Protein AF-0000000072580568 (afdb_homodimer)

Radius of gyration: 25.52 Å; Cα contacts (8 Å, |Δi|>4): 465; chains: 2; bounding box: 120×54×57 Å

Solvent-accessible surface area (backbone atoms only — not comparable to full-atom values): 20817 Å² total; per-residue (Å²): 134,84,79,75,77,76,74,75,76,76,74,79,77,74,80,77,78,71,79,72,84,60,51,67,77,48,46,66,61,58,46,50,50,49,51,46,58,36,61,60,78,40,77,49,61,72,64,60,20,46,50,50,22,52,42,43,46,51,51,54,55,51,42,72,71,40,87,42,58,35,34,53,67,52,52,41,50,52,37,48,74,71,68,50,89,64,56,63,67,58,45,43,51,48,50,46,51,37,41,64,67,63,63,30,41,73,50,64,48,92,74,62,49,61,28,37,26,58,54,82,65,93,60,93,65,29,43,38,35,18,75,80,83,29,54,70,44,83,36,77,57,70,62,43,57,56,50,49,51,50,54,27,52,74,73,47,28,50,68,75,51,69,52,54,38,32,32,20,30,37,57,71,56,46,54,52,52,60,68,73,106,134,83,80,76,77,76,74,75,75,75,76,77,78,74,78,78,78,70,78,71,83,60,52,66,77,48,45,69,60,58,44,48,52,51,51,47,60,37,60,60,76,39,78,50,61,72,64,59,18,47,51,50,22,52,44,44,48,50,51,55,55,53,43,73,71,40,87,43,58,36,33,54,67,54,53,43,52,52,38,47,72,72,68,47,89,63,57,63,66,58,46,43,52,48,51,46,51,38,40,64,68,64,64,30,42,73,49,63,48,90,72,63,50,60,30,37,27,58,55,84,64,92,61,93,65,27,42,39,34,19,75,79,83,29,54,70,44,82,37,76,57,71,62,44,58,55,51,47,53,49,52,26,52,74,72,47,28,48,68,76,51,69,50,54,37,32,31,18,31,37,56,70,56,46,52,52,52,56,68,72,101

Nearest PDB structures (foldseek):
  7x75-assembly1_K  TM=9.121E-01  e=3.971E-14  Streptomyces coelicolor A3(2)
  7vo0-assembly1_H  TM=9.023E-01  e=5.746E-14  Streptomyces coelicolor A3(2)
  2o03-assembly1_A-2  TM=6.154E-01  e=2.282E-14  Mycobacterium tuberculosis
  4rb2-assembly1_D  TM=8.248E-01  e=8.015E-10  Magnetospirillum gryphiswaldense MSR-1 v2
  6dk4-assembly1_A  TM=6.870E-01  e=9.179E-08  Campylobacter jejuni

Foldseek 3Di:
DPPPPPDDPDPPDDPCPDDDLPPPCPPPVLVVVLLVVLQPVQPDPPVVSPLLSVQLVLLVVLLSVDAFWDALVRSVVVCVVVVHDHDSVSSVVSQVVCVVVVQWDWDADPVRTITIHGDPDPDDWEWEAEPPPRDIDTHHCVVVVVVQVVVCVVVVHDDDDDHDYHYHHDPVRVVVVVVVD/DPPPPPDDPPDPDDPCPDDDLPPPCPPPVLVVVLLVVLQPVQPP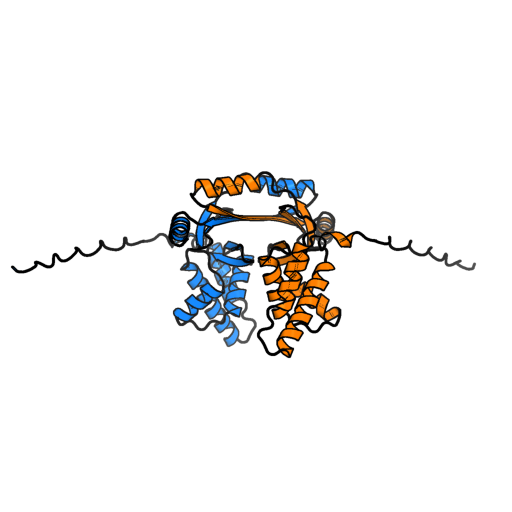PPVVSPLLSVQLVLLVVLLSVDAFWDALVRSVVVCVVVVHDHDSVSSVVSQVVCVVVVQWDWDADPVRTITIHGDPDPDDWEWEAEPPPRDIDTHHCVVVVVVQVVVCVVVVHDDDDDHDYHYHHDPVRVVVVVVVD

Secondary structure (DSSP, 8-state):
--------PPP-------SGGGSGGGSHHHHHHHHHHHHH---S-HHHHHHHHHHHHHHHHHHHT--S-EEHHHHHHHHHHTT----HHHHHHHHHHHHHTTSEEEEE-TTS-EEEEE-S-SS--EEEEETTT--EEEE--THHHHHHHHHHHHTT-EEEEEEEEEEEE-HHHHHHHHHH-/-------PPPPPP-----SGGGSGGGSHHHHHHHHHHHHH---S-HHHHHHHHHHHHHHHHHHHT--S-EEHHHHHHHHHHTT----HHHHHHHHHHHHHTTSEEEEE-TTS-EEEEE-S-SS--EEEEETTT--EEEE--THHHHHHHHHHHHTT-EEEEEEEEEEEE-HHHHHHHHHH-

Sequence (362 aa):
MAIRCFSAPPPPAAPNHGPAIDNLLKTSAGRARLQFMVSKNSTGGISIGQRNTRQRAAVVAMLEQVEEFASAQDIHARLVAAGEKVGLTTVYRTLQQMSAMGAIDTLNNESGETLYRRCAMDTHHHHLVCNDCRTTVEIDGGPVEDWARDVAKKYGFQKTGHTADVFGLCADCAAKKTQKNMAIRCFSAPPPPAAPNHGPAIDNLLKTSAGRARLQFMVSKNSTGGISIGQRNTRQRAAVVAMLEQVEEFASAQDIHARLVAAGEKVGLTTVYRTLQQMSAMGAIDTLNNESGETLYRRCAMDTHHHHLVCNDCRTTVEIDGGPVEDWARDVAKKYGFQKTGHTADVFGLCADCAAKKTQKN

Structure (mmCIF, N/CA/C/O backbone):
data_AF-0000000072580568-model_v1
#
loop_
_entity.id
_entity.type
_entity.pdbx_description
1 polymer 'Putative transcriptional regulator (FUR family)'
#
loop_
_atom_site.group_PDB
_atom_site.id
_atom_site.type_symbol
_atom_site.label_atom_id
_atom_site.label_alt_id
_atom_site.label_comp_id
_atom_site.label_asym_id
_atom_site.label_entity_id
_atom_site.label_seq_id
_atom_site.pdbx_PDB_ins_code
_atom_site.Cartn_x
_atom_site.Cartn_y
_atom_site.Cartn_z
_atom_site.occupancy
_atom_site.B_iso_or_equiv
_atom_site.auth_seq_id
_atom_site.auth_comp_id
_atom_site.auth_asym_id
_atom_site.auth_atom_id
_atom_site.pdbx_PDB_model_num
ATOM 1 N N . MET A 1 1 ? -59.469 18.297 -26.219 1 25.89 1 MET A N 1
ATOM 2 C CA . MET A 1 1 ? -59.188 16.906 -25.891 1 25.89 1 MET A CA 1
ATOM 3 C C . MET A 1 1 ? -58.125 16.797 -24.797 1 25.89 1 MET A C 1
ATOM 5 O O . MET A 1 1 ? -57.062 17.391 -24.891 1 25.89 1 MET A O 1
ATOM 9 N N . ALA A 1 2 ? -58.562 16.484 -23.547 1 28.5 2 ALA A N 1
ATOM 10 C CA . ALA A 1 2 ? -57.969 16.516 -22.219 1 28.5 2 ALA A CA 1
ATOM 11 C C . ALA A 1 2 ? -56.844 15.492 -22.125 1 28.5 2 ALA A C 1
ATOM 13 O O . ALA A 1 2 ? -57 14.328 -22.484 1 28.5 2 ALA A O 1
ATOM 14 N N . ILE A 1 3 ? -55.594 15.938 -22.391 1 29.17 3 ILE A N 1
ATOM 15 C CA . ILE A 1 3 ? -54.375 15.125 -22.406 1 29.17 3 ILE A CA 1
ATOM 16 C C . ILE A 1 3 ? -54.188 14.414 -21.078 1 29.17 3 ILE A C 1
ATOM 18 O O . ILE A 1 3 ? -54.125 15.062 -20.031 1 29.17 3 ILE A O 1
ATOM 22 N N . ARG A 1 4 ? -54.844 13.219 -20.859 1 25.47 4 ARG A N 1
ATOM 23 C CA . ARG A 1 4 ? -54.844 12.391 -19.656 1 25.47 4 ARG A CA 1
ATOM 24 C C . ARG A 1 4 ? -53.406 12.023 -19.234 1 25.47 4 ARG A C 1
ATOM 26 O O . ARG A 1 4 ? -52.656 11.461 -20.031 1 25.47 4 ARG A O 1
ATOM 33 N N . CYS A 1 5 ? -52.781 12.828 -18.422 1 27.42 5 CYS A N 1
ATOM 34 C CA . CYS A 1 5 ? -51.438 12.719 -17.828 1 27.42 5 CYS A CA 1
ATOM 35 C C . CYS A 1 5 ? -51.281 11.383 -17.109 1 27.42 5 CYS A C 1
ATOM 37 O O . CYS A 1 5 ? -52.031 11.07 -16.188 1 27.42 5 CYS A O 1
ATOM 39 N N . PHE A 1 6 ? -51.125 10.258 -17.859 1 27.36 6 PHE A N 1
ATOM 40 C CA . PHE A 1 6 ? -50.969 8.922 -17.297 1 27.36 6 PHE A CA 1
ATOM 41 C C . PHE A 1 6 ? -49.938 8.922 -16.188 1 27.36 6 PHE A C 1
ATOM 43 O O . PHE A 1 6 ? -48.812 9.391 -16.391 1 27.36 6 PHE A O 1
ATOM 50 N N . SER A 1 7 ? -50.281 9.016 -14.922 1 27.44 7 SER A N 1
ATOM 51 C CA . SER A 1 7 ? -49.5 8.984 -13.688 1 27.44 7 SER A CA 1
ATOM 52 C C . SER A 1 7 ? -48.625 7.742 -13.633 1 27.44 7 SER A C 1
ATOM 54 O O . SER A 1 7 ? -49.094 6.625 -13.852 1 27.44 7 SER A O 1
ATOM 56 N N . ALA A 1 8 ? -47.344 7.844 -14.008 1 30.67 8 ALA A N 1
ATOM 57 C CA . ALA A 1 8 ? -46.375 6.746 -14.008 1 30.67 8 ALA A CA 1
ATOM 58 C C . ALA A 1 8 ? -46.375 5.992 -12.68 1 30.67 8 ALA A C 1
ATOM 60 O O . ALA A 1 8 ? -46.5 6.602 -11.617 1 30.67 8 ALA A O 1
ATOM 61 N N . PRO A 1 9 ? -46.781 4.668 -12.648 1 32.22 9 PRO A N 1
ATOM 62 C CA . PRO A 1 9 ? -46.938 3.936 -11.391 1 32.22 9 PRO A CA 1
ATOM 63 C C . PRO A 1 9 ? -45.719 4.051 -10.492 1 32.22 9 PRO A C 1
ATOM 65 O O . PRO A 1 9 ? -44.594 4.324 -10.977 1 32.22 9 PRO A O 1
ATOM 68 N N . PRO A 1 10 ? -45.844 4.293 -9.188 1 29.92 10 PRO A N 1
ATOM 69 C CA . PRO A 1 10 ? -44.75 4.523 -8.242 1 29.92 10 PRO A CA 1
ATOM 70 C C . PRO A 1 10 ? -43.688 3.422 -8.281 1 29.92 10 PRO A C 1
ATOM 72 O O . PRO A 1 10 ? -44 2.287 -8.664 1 29.92 10 PRO A O 1
ATOM 75 N N . PRO A 1 11 ? -42.438 3.748 -8.562 1 28.88 11 PRO A N 1
ATOM 76 C CA . PRO A 1 11 ? -41.406 2.729 -8.688 1 28.88 11 PRO A CA 1
ATOM 77 C C . PRO A 1 11 ? -41.438 1.714 -7.547 1 28.88 11 PRO A C 1
ATOM 79 O O . PRO A 1 11 ? -41.938 2.016 -6.461 1 28.88 11 PRO A O 1
ATOM 82 N N . PRO A 1 12 ? -41.531 0.434 -7.867 1 28.73 12 PRO A N 1
ATOM 83 C CA . PRO A 1 12 ? -41.656 -0.582 -6.82 1 28.73 12 PRO A CA 1
ATOM 84 C C . PRO A 1 12 ? -40.688 -0.367 -5.656 1 28.73 12 PRO A C 1
ATOM 86 O O . PRO A 1 12 ? -39.656 0.284 -5.82 1 28.73 12 PRO A O 1
ATOM 89 N N . ALA A 1 13 ? -41.156 -0.54 -4.426 1 29.73 13 ALA A N 1
ATOM 90 C CA . ALA A 1 13 ? -40.531 -0.372 -3.117 1 29.73 13 ALA A CA 1
ATOM 91 C C . ALA A 1 13 ? -39.156 -1.052 -3.072 1 29.73 13 ALA A C 1
ATOM 93 O O . ALA A 1 13 ? -38.938 -2.055 -3.752 1 29.73 13 ALA A O 1
ATOM 94 N N . ALA A 1 14 ? -38.125 -0.344 -2.738 1 29.11 14 ALA A N 1
ATOM 95 C CA . ALA A 1 14 ? -36.719 -0.71 -2.543 1 29.11 14 ALA A CA 1
ATOM 96 C C . ALA A 1 14 ? -36.625 -1.983 -1.711 1 29.11 14 ALA A C 1
ATOM 98 O O . ALA A 1 14 ? -37.281 -2.133 -0.689 1 29.11 14 ALA A O 1
ATOM 99 N N . PRO A 1 15 ? -36.312 -3.111 -2.373 1 28.36 15 PRO A N 1
ATOM 100 C CA . PRO A 1 15 ? -36.281 -4.332 -1.564 1 28.36 15 PRO A CA 1
ATOM 101 C C . PRO A 1 15 ? -35.5 -4.156 -0.262 1 28.36 15 PRO A C 1
ATOM 103 O O . PRO A 1 15 ? -34.625 -3.291 -0.175 1 28.36 15 PRO A O 1
ATOM 106 N N . ASN A 1 16 ? -36.156 -4.324 0.929 1 26.44 16 ASN A N 1
ATOM 107 C CA . ASN A 1 16 ? -35.688 -4.301 2.316 1 26.44 16 ASN A CA 1
ATOM 108 C C . ASN A 1 16 ? -34.438 -5.109 2.502 1 26.44 16 ASN A C 1
ATOM 110 O O . ASN A 1 16 ? -34.375 -6.305 2.201 1 26.44 16 ASN A O 1
ATOM 114 N N . HIS A 1 17 ? -33.344 -4.621 2.033 1 30.84 17 HIS A N 1
ATOM 115 C CA . HIS A 1 17 ? -32.062 -5.285 2.223 1 30.84 17 HIS A CA 1
ATOM 116 C C . HIS A 1 17 ? -31.844 -5.691 3.68 1 30.84 17 HIS A C 1
ATOM 118 O O . HIS A 1 17 ? -31.609 -4.84 4.539 1 30.84 17 HIS A O 1
ATOM 124 N N . GLY A 1 18 ? -32.625 -6.633 4.164 1 24.41 18 GLY A N 1
ATOM 125 C CA . GLY A 1 18 ? -32.75 -6.977 5.57 1 24.41 18 GLY A CA 1
ATOM 126 C C . GLY A 1 18 ? -31.406 -7.238 6.234 1 24.41 18 GLY A C 1
ATOM 127 O O . GLY A 1 18 ? -30.453 -6.496 6.023 1 24.41 18 GLY A O 1
ATOM 128 N N . PRO A 1 19 ? -31.141 -8.477 6.887 1 28.88 19 PRO A N 1
ATOM 129 C CA . PRO A 1 19 ? -30.547 -8.891 8.156 1 28.88 19 PRO A CA 1
ATOM 130 C C . PRO A 1 19 ? -29.047 -9.141 8.047 1 28.88 19 PRO A C 1
ATOM 132 O O . PRO A 1 19 ? -28.422 -9.602 9 1 28.88 19 PRO A O 1
ATOM 135 N N . ALA A 1 20 ? -28.547 -9.117 6.863 1 27.91 20 ALA A N 1
ATOM 136 C CA . ALA A 1 20 ? -27.328 -9.898 6.762 1 27.91 20 ALA A CA 1
ATOM 137 C C . ALA A 1 20 ? -26.156 -9.195 7.457 1 27.91 20 ALA A C 1
ATOM 139 O O . ALA A 1 20 ? -25.016 -9.656 7.383 1 27.91 20 ALA A O 1
ATOM 140 N N . ILE A 1 21 ? -26.172 -7.965 7.695 1 30.84 21 ILE A N 1
ATOM 141 C CA . ILE A 1 21 ? -24.984 -7.246 8.125 1 30.84 21 ILE A CA 1
ATOM 142 C C . ILE A 1 21 ? -24.5 -7.797 9.469 1 30.84 21 ILE A C 1
ATOM 144 O O . ILE A 1 21 ? -23.578 -7.262 10.07 1 30.84 21 ILE A O 1
ATOM 148 N N . ASP A 1 22 ? -25.203 -8.75 10.094 1 28.14 22 ASP A N 1
ATOM 149 C CA . ASP A 1 22 ? -25 -9.109 11.492 1 28.14 22 ASP A CA 1
ATOM 150 C C . ASP A 1 22 ? -23.656 -9.828 11.68 1 28.14 22 ASP A C 1
ATOM 152 O O . ASP A 1 22 ? -22.984 -9.625 12.688 1 28.14 22 ASP A O 1
ATOM 156 N N . ASN A 1 23 ? -23.141 -10.68 10.719 1 30.56 23 ASN A N 1
ATOM 157 C CA . ASN A 1 23 ? -22.406 -11.836 11.227 1 30.56 23 ASN A CA 1
ATOM 158 C C . ASN A 1 23 ? -20.922 -11.523 11.406 1 30.56 23 ASN A C 1
ATOM 160 O O . ASN A 1 23 ? -20.25 -12.148 12.227 1 30.56 23 ASN A O 1
ATOM 164 N N . LEU A 1 24 ? -20.172 -10.922 10.547 1 31.81 24 LEU A N 1
ATOM 165 C CA . LEU A 1 24 ? -18.719 -11.062 10.609 1 31.81 24 LEU A CA 1
ATOM 166 C C . LEU A 1 24 ? -18.125 -10.094 11.625 1 31.81 24 LEU A C 1
ATOM 168 O O . LEU A 1 24 ? -16.953 -10.227 12.008 1 31.81 24 LEU A O 1
ATOM 172 N N . LEU A 1 25 ? -18.672 -9.023 12.109 1 41.97 25 LEU A N 1
ATOM 173 C CA . LEU A 1 25 ? -18.719 -8.562 13.484 1 41.97 25 LEU A CA 1
ATOM 174 C C . LEU A 1 25 ? -19.219 -9.672 14.414 1 41.97 25 LEU A C 1
ATOM 176 O O . LEU A 1 25 ? -19.406 -9.445 15.609 1 41.97 25 LEU A O 1
ATOM 180 N N . LYS A 1 26 ? -19.266 -10.812 13.742 1 40.91 26 LYS A N 1
ATOM 181 C CA . LYS A 1 26 ? -19.891 -12.008 14.312 1 40.91 26 LYS A CA 1
ATOM 182 C C . LYS A 1 26 ? -18.859 -12.859 15.047 1 40.91 26 LYS A C 1
ATOM 184 O O . LYS A 1 26 ? -19.219 -13.812 15.742 1 40.91 26 LYS A O 1
ATOM 189 N N . THR A 1 27 ? -17.438 -12.672 14.508 1 44.69 27 THR A N 1
ATOM 190 C CA . THR A 1 27 ? -16.719 -13.477 15.492 1 44.69 27 THR A CA 1
ATOM 191 C C . THR A 1 27 ? -16.438 -12.672 16.75 1 44.69 27 THR A C 1
ATOM 193 O O . THR A 1 27 ? -16.172 -11.469 16.672 1 44.69 27 THR A O 1
ATOM 196 N N . SER A 1 28 ? -16.672 -13.156 17.875 1 50.75 28 SER A N 1
ATOM 197 C CA . SER A 1 28 ? -16.531 -12.625 19.219 1 50.75 28 SER A CA 1
ATOM 198 C C . SER A 1 28 ? -15.125 -12.062 19.453 1 50.75 28 SER A C 1
ATOM 200 O O . SER A 1 28 ? -14.969 -11 20.062 1 50.75 28 SER A O 1
ATOM 202 N N . ALA A 1 29 ? -14.227 -12.633 18.75 1 52 29 ALA A N 1
ATOM 203 C CA . ALA A 1 29 ? -12.844 -12.273 19.047 1 52 29 ALA A CA 1
ATOM 204 C C . ALA A 1 29 ? -12.469 -10.953 18.359 1 52 29 ALA A C 1
ATOM 206 O O . ALA A 1 29 ? -11.773 -10.125 18.953 1 52 29 ALA A O 1
ATOM 207 N N . GLY A 1 30 ? -12.852 -10.734 17.156 1 55.59 30 GLY A N 1
ATOM 208 C CA . GLY A 1 30 ? -12.578 -9.492 16.453 1 55.59 30 GLY A CA 1
ATOM 209 C C . GLY A 1 30 ? -13.195 -8.281 17.125 1 55.59 30 GLY A C 1
ATOM 210 O O . GLY A 1 30 ? -12.547 -7.238 17.266 1 55.59 30 GLY A O 1
ATOM 211 N N . ARG A 1 31 ? -14.352 -8.531 17.5 1 57.06 31 ARG A N 1
ATOM 212 C CA . ARG A 1 31 ? -15.031 -7.457 18.203 1 57.06 31 ARG A CA 1
ATOM 213 C C . ARG A 1 31 ? -14.344 -7.145 19.531 1 57.06 31 ARG A C 1
ATOM 215 O O . ARG A 1 31 ? -14.195 -5.977 19.891 1 57.06 31 ARG A O 1
ATOM 222 N N . ALA A 1 32 ? -14 -8.234 20.125 1 58.91 32 ALA A N 1
ATOM 223 C CA . ALA A 1 32 ? -13.305 -8.07 21.406 1 58.91 32 ALA A CA 1
ATOM 224 C C . ALA A 1 32 ? -12 -7.297 21.219 1 58.91 32 ALA A C 1
ATOM 226 O O . ALA A 1 32 ? -11.672 -6.426 22.031 1 58.91 32 ALA A O 1
ATOM 227 N N . ARG A 1 33 ? -11.32 -7.645 20.125 1 60.41 33 ARG A N 1
ATOM 228 C CA . ARG A 1 33 ? -10.055 -6.98 19.859 1 60.41 33 ARG A CA 1
ATOM 229 C C . ARG A 1 33 ? -10.258 -5.508 19.516 1 60.41 33 ARG A C 1
ATOM 231 O O . ARG A 1 33 ? -9.5 -4.648 19.984 1 60.41 33 ARG A O 1
ATOM 238 N N . LEU A 1 34 ? -11.227 -5.266 18.797 1 64.12 34 LEU A N 1
ATOM 239 C CA . LEU A 1 34 ? -11.586 -3.896 18.438 1 64.12 34 LEU A CA 1
ATOM 240 C C . LEU A 1 34 ? -11.961 -3.096 19.672 1 64.12 34 LEU A C 1
ATOM 242 O O . LEU A 1 34 ? -11.57 -1.933 19.812 1 64.12 34 LEU A O 1
ATOM 246 N N . GLN A 1 35 ? -12.719 -3.727 20.469 1 62.56 35 GLN A N 1
ATOM 247 C CA . GLN A 1 35 ? -13.078 -3.072 21.719 1 62.56 35 GLN A CA 1
ATOM 248 C C . GLN A 1 35 ? -11.844 -2.748 22.562 1 62.56 35 GLN A C 1
ATOM 250 O O . GLN A 1 35 ? -11.766 -1.682 23.172 1 62.56 35 GLN A O 1
ATOM 255 N N . PHE A 1 36 ? -10.977 -3.66 22.547 1 63.38 36 PHE A N 1
ATOM 256 C CA . PHE A 1 36 ? -9.742 -3.461 23.312 1 63.38 36 PHE A CA 1
ATOM 257 C C . PHE A 1 36 ? -8.945 -2.285 22.75 1 63.38 36 PHE A C 1
ATOM 259 O O . PHE A 1 36 ? -8.422 -1.468 23.5 1 63.38 36 PHE A O 1
ATOM 266 N N . MET A 1 37 ? -8.852 -2.225 21.469 1 62.78 37 MET A N 1
ATOM 267 C CA . MET A 1 37 ? -8.086 -1.156 20.844 1 62.78 37 MET A CA 1
ATOM 268 C C . MET A 1 37 ? -8.695 0.208 21.156 1 62.78 37 MET A C 1
ATOM 270 O O . MET A 1 37 ? -7.973 1.171 21.422 1 62.78 37 MET A O 1
ATOM 274 N N . VAL A 1 38 ? -9.922 0.281 21.172 1 68.38 38 VAL A N 1
ATOM 275 C CA . VAL A 1 38 ? -10.617 1.54 21.406 1 68.38 38 VAL A CA 1
ATOM 276 C C . VAL A 1 38 ? -10.438 1.971 22.859 1 68.38 38 VAL A C 1
ATOM 278 O O . VAL A 1 38 ? -10.32 3.164 23.156 1 68.38 38 VAL A O 1
ATOM 281 N N . SER A 1 39 ? -10.312 1.045 23.75 1 61.53 39 SER A N 1
ATOM 282 C CA . SER A 1 39 ? -10.242 1.339 25.188 1 61.53 39 SER A CA 1
ATOM 283 C C . SER A 1 39 ? -8.812 1.644 25.625 1 61.53 39 SER A C 1
ATOM 285 O O . SER A 1 39 ? -8.594 2.453 26.531 1 61.53 39 SER A O 1
ATOM 287 N N . LYS A 1 40 ? -7.793 1.103 25.188 1 57.09 40 LYS A N 1
ATOM 288 C CA . LYS A 1 40 ? -6.473 1.025 25.812 1 57.09 40 LYS A CA 1
ATOM 289 C C . LYS A 1 40 ? -5.645 2.27 25.5 1 57.09 40 LYS A C 1
ATOM 291 O O . LYS A 1 40 ? -4.656 2.551 26.172 1 57.09 40 LYS A O 1
ATOM 296 N N . ASN A 1 41 ? -5.598 2.824 24.422 1 52.47 41 ASN A N 1
ATOM 297 C CA . ASN A 1 41 ? -4.582 3.852 24.219 1 52.47 41 ASN A CA 1
ATOM 298 C C . ASN A 1 41 ? -4.789 5.039 25.156 1 52.47 41 ASN A C 1
ATOM 300 O O . ASN A 1 41 ? -4.566 6.188 24.766 1 52.47 41 ASN A O 1
ATOM 304 N N . SER A 1 42 ? -5.371 4.855 26.297 1 47.47 42 SER A N 1
ATOM 305 C CA . SER A 1 42 ? -5.785 5.949 27.172 1 47.47 42 SER A CA 1
ATOM 306 C C . SER A 1 42 ? -4.625 6.445 28.031 1 47.47 42 SER A C 1
ATOM 308 O O . SER A 1 42 ? -4.676 6.371 29.266 1 47.47 42 SER A O 1
ATOM 310 N N . THR A 1 43 ? -3.391 6.371 27.578 1 46.91 43 THR A N 1
ATOM 311 C CA . THR A 1 43 ? -2.453 6.84 28.594 1 46.91 43 THR A CA 1
ATOM 312 C C . THR A 1 43 ? -2.592 8.344 28.812 1 46.91 43 THR A C 1
ATOM 314 O O . THR A 1 43 ? -1.925 8.922 29.672 1 46.91 43 THR A O 1
ATOM 317 N N . GLY A 1 44 ? -3.094 9.102 27.969 1 50.03 44 GLY A N 1
ATOM 318 C CA . GLY A 1 44 ? -3.203 10.508 28.328 1 50.03 44 GLY A CA 1
ATOM 319 C C . GLY A 1 44 ? -4.23 10.766 29.406 1 50.03 44 GLY A C 1
ATOM 320 O O . GLY A 1 44 ? -4.855 9.836 29.922 1 50.03 44 GLY A O 1
ATOM 321 N N . GLY A 1 45 ? -4.297 12.07 29.875 1 55.47 45 GLY A N 1
ATOM 322 C CA . GLY A 1 45 ? -5.34 12.398 30.844 1 55.47 45 GLY A CA 1
ATOM 323 C C . GLY A 1 45 ? -6.695 11.836 30.453 1 55.47 45 GLY A C 1
ATOM 324 O O . GLY A 1 45 ? -6.934 11.5 29.297 1 55.47 45 GLY A O 1
ATOM 325 N N . ILE A 1 46 ? -7.43 11.492 31.359 1 56.5 46 ILE A N 1
ATOM 326 C CA . ILE A 1 46 ? -8.703 10.789 31.281 1 56.5 46 ILE A CA 1
ATOM 327 C C . ILE A 1 46 ? -9.523 11.336 30.109 1 56.5 46 ILE A C 1
ATOM 329 O O . ILE A 1 46 ? -10.086 10.57 29.328 1 56.5 46 ILE A O 1
ATOM 333 N N . SER A 1 47 ? -9.352 12.711 29.859 1 61.47 47 SER A N 1
ATOM 334 C CA . SER A 1 47 ? -10.203 13.336 28.859 1 61.47 47 SER A CA 1
ATOM 335 C C . SER A 1 47 ? -9.688 13.07 27.438 1 61.47 47 SER A C 1
ATOM 337 O O . SER A 1 47 ? -10.461 12.789 26.531 1 61.47 47 SER A O 1
ATOM 339 N N . ILE A 1 48 ? -8.398 13.156 27.297 1 60.16 48 ILE A N 1
ATOM 340 C CA . ILE A 1 48 ? -7.801 12.938 25.984 1 60.16 48 ILE A CA 1
ATOM 341 C C . ILE A 1 48 ? -7.961 11.477 25.578 1 60.16 48 ILE A C 1
ATOM 343 O O . ILE A 1 48 ? -8.297 11.18 24.438 1 60.16 48 ILE A O 1
ATOM 347 N N . GLY A 1 49 ? -7.777 10.664 26.547 1 67.81 49 GLY A N 1
ATOM 348 C CA . GLY A 1 49 ? -7.969 9.242 26.328 1 67.81 49 GLY A CA 1
ATOM 349 C C . GLY A 1 49 ? -9.391 8.891 25.922 1 67.81 49 GLY A C 1
ATOM 350 O O . GLY A 1 49 ? -9.602 8.078 25.016 1 67.81 49 GLY A O 1
ATOM 351 N N . GLN A 1 50 ? -10.336 9.578 26.641 1 70.12 50 GLN A N 1
ATOM 352 C CA . GLN A 1 50 ? -11.742 9.328 26.344 1 70.12 50 GLN A CA 1
ATOM 353 C C . GLN A 1 50 ? -12.102 9.805 24.938 1 70.12 50 GLN A C 1
ATOM 355 O O . GLN A 1 50 ? -12.828 9.117 24.219 1 70.12 50 GLN A O 1
ATOM 360 N N . ARG A 1 51 ? -11.68 10.992 24.547 1 74.44 51 ARG A N 1
ATOM 361 C CA . ARG A 1 51 ? -11.93 11.523 23.219 1 74.44 51 ARG A CA 1
ATOM 362 C C . ARG A 1 51 ? -11.359 10.602 22.141 1 74.44 51 ARG A C 1
ATOM 364 O O . ARG A 1 51 ? -12.023 10.312 21.141 1 74.44 51 ARG A O 1
ATOM 371 N N . ASN A 1 52 ? -10.211 10.125 22.5 1 81.5 52 ASN A N 1
ATOM 372 C CA . ASN A 1 52 ? -9.555 9.219 21.562 1 81.5 52 ASN A CA 1
ATOM 373 C C . ASN A 1 52 ? -10.352 7.93 21.375 1 81.5 52 ASN A C 1
ATOM 375 O O . ASN A 1 52 ? -10.508 7.449 20.266 1 81.5 52 ASN A O 1
ATOM 379 N N . THR A 1 53 ? -10.93 7.633 22.469 1 88.44 53 THR A N 1
ATOM 380 C CA . THR A 1 53 ? -11.711 6.402 22.422 1 88.44 53 THR A CA 1
ATOM 381 C C . THR A 1 53 ? -12.984 6.609 21.594 1 88.44 53 THR A C 1
ATOM 383 O O . THR A 1 53 ? -13.344 5.754 20.781 1 88.44 53 THR A O 1
ATOM 386 N N . ARG A 1 54 ? -13.633 7.766 21.781 1 90.75 54 ARG A N 1
ATOM 387 C CA . ARG A 1 54 ? -14.852 8.07 21.047 1 90.75 54 ARG A CA 1
ATOM 388 C C . ARG A 1 54 ? -14.578 8.211 19.547 1 90.75 54 ARG A C 1
ATOM 390 O O . ARG A 1 54 ? -15.352 7.73 18.719 1 90.75 54 ARG A O 1
ATOM 397 N N . GLN A 1 55 ? -13.555 8.891 19.219 1 93.19 55 GLN A N 1
ATOM 398 C CA . GLN A 1 55 ? -13.188 9.094 17.828 1 93.19 55 GLN A CA 1
ATOM 399 C C . GLN A 1 55 ? -12.859 7.77 17.141 1 93.19 55 GLN A C 1
ATOM 401 O O . GLN A 1 55 ? -13.281 7.52 16.016 1 93.19 55 GLN A O 1
ATOM 406 N N . ARG A 1 56 ? -12.18 6.961 17.828 1 93.19 56 ARG A N 1
ATOM 407 C CA . ARG A 1 56 ? -11.844 5.648 17.281 1 93.19 56 ARG A CA 1
ATOM 408 C C . ARG A 1 56 ? -13.102 4.805 17.094 1 93.19 56 ARG A C 1
ATOM 410 O O . ARG A 1 56 ? -13.234 4.113 16.078 1 93.19 56 ARG A O 1
ATOM 417 N N . ALA A 1 57 ? -13.93 4.91 18.047 1 93.62 57 ALA A N 1
ATOM 418 C CA . ALA A 1 57 ? -15.188 4.176 17.938 1 93.62 57 ALA A CA 1
ATOM 419 C C . ALA A 1 57 ? -15.992 4.641 16.719 1 93.62 57 ALA A C 1
ATOM 421 O O . ALA A 1 57 ? -16.625 3.828 16.047 1 93.62 57 ALA A O 1
ATOM 422 N N . ALA A 1 58 ? -16 5.875 16.5 1 95.5 58 ALA A N 1
ATOM 423 C CA . ALA A 1 58 ? -16.703 6.426 15.344 1 95.5 58 ALA A CA 1
ATOM 424 C C . ALA A 1 58 ? -16.125 5.895 14.039 1 95.5 58 ALA A C 1
ATOM 426 O O . ALA A 1 58 ? -16.859 5.574 13.102 1 95.5 58 ALA A O 1
ATOM 427 N N . VAL A 1 59 ? -14.852 5.742 13.938 1 96.38 59 VAL A N 1
ATOM 428 C CA . VAL A 1 59 ? -14.18 5.215 12.75 1 96.38 59 VAL A CA 1
ATOM 429 C C . VAL A 1 59 ? -14.602 3.76 12.531 1 96.38 59 VAL A C 1
ATOM 431 O O . VAL A 1 59 ? -14.953 3.371 11.422 1 96.38 59 VAL A O 1
ATOM 434 N N . VAL A 1 60 ? -14.57 3.053 13.562 1 93.12 60 VAL A N 1
ATOM 435 C CA . VAL A 1 60 ? -14.93 1.64 13.492 1 93.12 60 VAL A CA 1
ATOM 436 C C . VAL A 1 60 ? -16.375 1.493 13.023 1 93.12 60 VAL A C 1
ATOM 438 O O . VAL A 1 60 ? -16.656 0.695 12.133 1 93.12 60 VAL A O 1
ATOM 441 N N . ALA A 1 61 ? -17.203 2.287 13.617 1 93.38 61 ALA A N 1
ATOM 442 C CA . ALA A 1 61 ? -18.625 2.238 13.258 1 93.38 61 ALA A CA 1
ATOM 443 C C . ALA A 1 61 ? -18.828 2.615 11.797 1 93.38 61 ALA A C 1
ATOM 445 O O . ALA A 1 61 ? -19.656 2.008 11.102 1 93.38 61 ALA A O 1
ATOM 446 N N . MET A 1 62 ? -18.156 3.611 11.336 1 94.5 62 MET A N 1
ATOM 447 C CA . MET A 1 62 ? -18.281 4.055 9.953 1 94.5 62 MET A CA 1
ATOM 448 C C . MET A 1 62 ? -17.844 2.957 8.992 1 94.5 62 MET A C 1
ATOM 450 O O . MET A 1 62 ? -18.484 2.732 7.965 1 94.5 62 MET A O 1
ATOM 454 N N . LEU A 1 63 ? -16.766 2.268 9.344 1 92.94 63 LEU A N 1
ATOM 455 C CA . LEU A 1 63 ? -16.25 1.213 8.477 1 92.94 63 LEU A CA 1
ATOM 456 C C . LEU A 1 63 ? -17.25 0.07 8.344 1 92.94 63 LEU A C 1
ATOM 458 O O . LEU A 1 63 ? -17.297 -0.6 7.312 1 92.94 63 LEU A O 1
ATOM 462 N N . GLU A 1 64 ? -18.031 -0.094 9.336 1 89.81 64 GLU A N 1
ATOM 463 C CA . GLU A 1 64 ? -19.031 -1.146 9.312 1 89.81 64 GLU A CA 1
ATOM 464 C C . GLU A 1 64 ? -20.141 -0.835 8.297 1 89.81 64 GLU A C 1
ATOM 466 O O . GLU A 1 64 ? -20.844 -1.738 7.84 1 89.81 64 GLU A O 1
ATOM 471 N N . GLN A 1 65 ? -20.203 0.383 7.938 1 90 65 GLN A N 1
ATOM 472 C CA . GLN A 1 65 ? -21.266 0.818 7.043 1 90 65 GLN A CA 1
ATOM 473 C C . GLN A 1 65 ? -20.766 0.918 5.602 1 90 65 GLN A C 1
ATOM 475 O O . GLN A 1 65 ? -21.547 1.189 4.688 1 90 65 GLN A O 1
ATOM 480 N N . VAL A 1 66 ? -19.578 0.715 5.406 1 88.56 66 VAL A N 1
ATOM 481 C CA . VAL A 1 66 ? -18.984 0.862 4.082 1 88.56 66 VAL A CA 1
ATOM 482 C C . VAL A 1 66 ? -18.734 -0.515 3.475 1 88.56 66 VAL A C 1
ATOM 484 O O . VAL A 1 66 ? -17.984 -1.323 4.043 1 88.56 66 VAL A O 1
ATOM 487 N N . GLU A 1 67 ? -19.281 -0.788 2.348 1 88.56 67 GLU A N 1
ATOM 488 C CA . GLU A 1 67 ? -19.203 -2.109 1.733 1 88.56 67 GLU A CA 1
ATOM 489 C C . GLU A 1 67 ? -18 -2.207 0.803 1 88.56 67 GLU A C 1
ATOM 491 O O . GLU A 1 67 ? -17.453 -3.297 0.583 1 88.56 67 GLU A O 1
ATOM 496 N N . GLU A 1 68 ? -17.609 -1.062 0.306 1 93.38 68 GLU A N 1
ATOM 497 C CA . GLU A 1 68 ? -16.5 -1.035 -0.644 1 93.38 68 GLU A CA 1
ATOM 498 C C . GLU A 1 68 ? -15.195 -0.611 0.036 1 93.38 68 GLU A C 1
ATOM 500 O O . GLU A 1 68 ? -15.219 -0.066 1.142 1 93.38 68 GLU A O 1
ATOM 505 N N . PHE A 1 69 ? -14.148 -0.931 -0.635 1 96 69 PHE A N 1
ATOM 506 C CA . PHE A 1 69 ? -12.883 -0.372 -0.174 1 96 69 PHE A CA 1
ATOM 507 C C . PHE A 1 69 ? -12.93 1.151 -0.181 1 96 69 PHE A C 1
ATOM 509 O O . PHE A 1 69 ? -13.43 1.758 -1.133 1 96 69 PHE A O 1
ATOM 516 N N . ALA A 1 70 ? -12.422 1.701 0.927 1 96.44 70 ALA A N 1
ATOM 517 C CA . ALA A 1 70 ? -12.414 3.156 1.065 1 96.44 70 ALA A CA 1
ATOM 518 C C . ALA A 1 70 ? -11.07 3.65 1.595 1 96.44 70 ALA A C 1
ATOM 520 O O . ALA A 1 70 ? -10.422 2.971 2.391 1 96.44 70 ALA A O 1
ATOM 521 N N . SER A 1 71 ? -10.688 4.836 1.104 1 95.5 71 SER A N 1
ATOM 522 C CA . SER A 1 71 ? -9.484 5.453 1.653 1 95.5 71 SER A CA 1
ATOM 523 C C . SER A 1 71 ? -9.766 6.102 3.006 1 95.5 71 SER A C 1
ATOM 525 O O . SER A 1 71 ? -10.922 6.297 3.379 1 95.5 71 SER A O 1
ATOM 527 N N . ALA A 1 72 ? -8.641 6.422 3.646 1 95.56 72 ALA A N 1
ATOM 528 C CA . ALA A 1 72 ? -8.789 7.176 4.887 1 95.56 72 ALA A CA 1
ATOM 529 C C . ALA A 1 72 ? -9.492 8.508 4.641 1 95.56 72 ALA A C 1
ATOM 531 O O . ALA A 1 72 ? -10.344 8.922 5.43 1 95.56 72 ALA A O 1
ATOM 532 N N . GLN A 1 73 ? -9.172 9.109 3.57 1 95.88 73 GLN A N 1
ATOM 533 C CA . GLN A 1 73 ? -9.812 10.367 3.203 1 95.88 73 GLN A CA 1
ATOM 534 C C . GLN A 1 73 ? -11.305 10.18 2.975 1 95.88 73 GLN A C 1
ATOM 536 O O . GLN A 1 73 ? -12.109 11.016 3.395 1 95.88 73 GLN A O 1
ATOM 541 N N . ASP A 1 74 ? -11.664 9.125 2.32 1 96.69 74 ASP A N 1
ATOM 542 C CA . ASP A 1 74 ? -13.07 8.797 2.098 1 96.69 74 ASP A CA 1
ATOM 543 C C . ASP A 1 74 ? -13.812 8.641 3.42 1 96.69 74 ASP A C 1
ATOM 545 O O . ASP A 1 74 ? -14.883 9.219 3.607 1 96.69 74 ASP A O 1
ATOM 549 N N . ILE A 1 75 ? -13.211 7.812 4.23 1 97.06 75 ILE A N 1
ATOM 550 C CA . ILE A 1 75 ? -13.828 7.523 5.523 1 97.06 75 ILE A CA 1
ATOM 551 C C . ILE A 1 75 ? -13.953 8.812 6.336 1 97.06 75 ILE A C 1
ATOM 553 O O . ILE A 1 75 ? -14.992 9.062 6.949 1 97.06 75 ILE A O 1
ATOM 557 N N . HIS A 1 76 ? -12.984 9.648 6.305 1 98.12 76 HIS A N 1
ATOM 558 C CA . HIS A 1 76 ? -13.008 10.922 7.004 1 98.12 76 HIS A CA 1
ATOM 559 C C . HIS A 1 76 ? -14.133 11.812 6.488 1 98.12 76 HIS A C 1
ATOM 561 O O . HIS A 1 76 ? -14.875 12.406 7.277 1 98.12 76 HIS A O 1
ATOM 567 N N . ALA A 1 77 ? -14.219 11.875 5.242 1 97.81 77 ALA A N 1
ATOM 568 C CA . ALA A 1 77 ? -15.25 12.703 4.625 1 97.81 77 ALA A CA 1
ATOM 569 C C . ALA A 1 77 ? -16.641 12.25 5.051 1 97.81 77 ALA A C 1
ATOM 571 O O . ALA A 1 77 ? -17.516 13.07 5.32 1 97.81 77 ALA A O 1
ATOM 572 N N . ARG A 1 78 ? -16.828 10.953 5.105 1 96.94 78 ARG A N 1
ATOM 573 C CA . ARG A 1 78 ? -18.109 10.406 5.52 1 96.94 78 ARG A CA 1
ATOM 574 C C . ARG A 1 78 ? -18.391 10.727 6.984 1 96.94 78 ARG A C 1
ATOM 576 O O . ARG A 1 78 ? -19.531 11.023 7.355 1 96.94 78 ARG A O 1
ATOM 583 N N . LEU A 1 79 ? -17.391 10.648 7.766 1 97.69 79 LEU A N 1
ATOM 584 C CA . LEU A 1 79 ? -17.531 10.969 9.18 1 97.69 79 LEU A CA 1
ATOM 585 C C . LEU A 1 79 ? -17.906 12.43 9.367 1 97.69 79 LEU A C 1
ATOM 587 O O . LEU A 1 79 ? -18.797 12.75 10.148 1 97.69 79 LEU A O 1
ATOM 591 N N . VAL A 1 80 ? -17.219 13.328 8.672 1 97.69 80 VAL A N 1
ATOM 592 C CA . VAL A 1 80 ? -17.484 14.758 8.742 1 97.69 80 VAL A CA 1
ATOM 593 C C . VAL A 1 80 ? -18.922 15.031 8.281 1 97.69 80 VAL A C 1
ATOM 595 O O . VAL A 1 80 ? -19.656 15.789 8.93 1 97.69 80 VAL A O 1
ATOM 598 N N . ALA A 1 81 ? -19.266 14.414 7.281 1 97.31 81 ALA A N 1
ATOM 599 C CA . ALA A 1 81 ? -20.625 14.578 6.75 1 97.31 81 ALA A CA 1
ATOM 600 C C . ALA A 1 81 ? -21.672 14.109 7.758 1 97.31 81 ALA A C 1
ATOM 602 O O . ALA A 1 81 ? -22.766 14.648 7.812 1 97.31 81 ALA A O 1
ATOM 603 N N . ALA A 1 82 ? -21.328 13.156 8.555 1 96.06 82 ALA A N 1
ATOM 604 C CA . ALA A 1 82 ? -22.234 12.609 9.555 1 96.06 82 ALA A CA 1
ATOM 605 C C . ALA A 1 82 ? -22.203 13.438 10.836 1 96.06 82 ALA A C 1
ATOM 607 O O . ALA A 1 82 ? -22.875 13.102 11.82 1 96.06 82 ALA A O 1
ATOM 608 N N . GLY A 1 83 ? -21.281 14.445 10.898 1 96.5 83 GLY A N 1
ATOM 609 C CA . GLY A 1 83 ? -21.266 15.352 12.039 1 96.5 83 GLY A CA 1
ATOM 610 C C . GLY A 1 83 ? -20.266 14.953 13.102 1 96.5 83 GLY A C 1
ATOM 611 O O . GLY A 1 83 ? -20.281 15.5 14.211 1 96.5 83 GLY A O 1
ATOM 612 N N . GLU A 1 84 ? -19.469 14 12.758 1 96.06 84 GLU A N 1
ATOM 613 C CA . GLU A 1 84 ? -18.453 13.578 13.719 1 96.06 84 GLU A CA 1
ATOM 614 C C . GLU A 1 84 ? -17.266 14.531 13.734 1 96.06 84 GLU A C 1
ATOM 616 O O . GLU A 1 84 ? -16.844 15.008 12.68 1 96.06 84 GLU A O 1
ATOM 621 N N . LYS A 1 85 ? -16.703 14.766 14.891 1 94.06 85 LYS A N 1
ATOM 622 C CA . LYS A 1 85 ? -15.508 15.578 15.055 1 94.06 85 LYS A CA 1
ATOM 623 C C . LYS A 1 85 ? -14.266 14.703 15.188 1 94.06 85 LYS A C 1
ATOM 625 O O . LYS A 1 85 ? -13.805 14.438 16.297 1 94.06 85 LYS A O 1
ATOM 630 N N . VAL A 1 86 ? -13.766 14.281 14.141 1 95.31 86 VAL A N 1
ATOM 631 C CA . VAL A 1 86 ? -12.586 13.422 14.109 1 95.31 86 VAL A CA 1
ATOM 632 C C . VAL A 1 86 ? -11.562 13.977 13.125 1 95.31 86 VAL A C 1
ATOM 634 O O . VAL A 1 86 ? -11.914 14.383 12.016 1 95.31 86 VAL A O 1
ATOM 637 N N . GLY A 1 87 ? -10.383 14.039 13.5 1 95.12 87 GLY A N 1
ATOM 638 C CA . GLY A 1 87 ? -9.32 14.461 12.602 1 95.12 87 GLY A CA 1
ATOM 639 C C . GLY A 1 87 ? -8.883 13.375 11.641 1 95.12 87 GLY A C 1
ATOM 640 O O . GLY A 1 87 ? -8.984 12.188 11.961 1 95.12 87 GLY A O 1
ATOM 641 N N . LEU A 1 88 ? -8.344 13.82 10.547 1 95.75 88 LEU A N 1
ATOM 642 C CA . LEU A 1 88 ? -7.887 12.891 9.516 1 95.75 88 LEU A CA 1
ATOM 643 C C . LEU A 1 88 ? -6.746 12.023 10.039 1 95.75 88 LEU A C 1
ATOM 645 O O . LEU A 1 88 ? -6.691 10.82 9.758 1 95.75 88 LEU A O 1
ATOM 649 N N . THR A 1 89 ? -5.871 12.531 10.75 1 92.88 89 THR A N 1
ATOM 650 C CA . THR A 1 89 ? -4.75 11.789 11.297 1 92.88 89 THR A CA 1
ATOM 651 C C . THR A 1 89 ? -5.242 10.648 12.195 1 92.88 89 THR A C 1
ATOM 653 O O . THR A 1 89 ? -4.727 9.531 12.125 1 92.88 89 THR A O 1
ATOM 656 N N . THR A 1 90 ? -6.191 10.938 12.984 1 94.56 90 THR A N 1
ATOM 657 C CA . THR A 1 90 ? -6.781 9.922 13.844 1 94.56 90 THR A CA 1
ATOM 658 C C . THR A 1 90 ? -7.406 8.797 13.016 1 94.56 90 THR A C 1
ATOM 660 O O . THR A 1 90 ? -7.262 7.621 13.344 1 94.56 90 THR A O 1
ATOM 663 N N . VAL A 1 91 ? -8.055 9.18 11.922 1 96.75 91 VAL A N 1
ATOM 664 C CA . VAL A 1 91 ? -8.648 8.195 11.031 1 96.75 91 VAL A CA 1
ATOM 665 C C . VAL A 1 91 ? -7.566 7.27 10.484 1 96.75 91 VAL A C 1
ATOM 667 O O . VAL A 1 91 ? -7.684 6.047 10.562 1 96.75 91 VAL A O 1
ATOM 670 N N . TYR A 1 92 ? -6.555 7.848 10.078 1 94.06 92 TYR A N 1
ATOM 671 C CA . TYR A 1 92 ? -5.449 7.094 9.492 1 94.06 92 TYR A CA 1
ATOM 672 C C . TYR A 1 92 ? -4.875 6.105 10.5 1 94.06 92 TYR A C 1
ATOM 674 O O . TYR A 1 92 ? -4.727 4.918 10.203 1 94.06 92 TYR A O 1
ATOM 682 N N . ARG A 1 93 ? -4.555 6.504 11.508 1 90.12 93 ARG A N 1
ATOM 683 C CA . ARG A 1 93 ? -3.91 5.684 12.531 1 90.12 93 ARG A CA 1
ATOM 684 C C . ARG A 1 93 ? -4.836 4.57 13 1 90.12 93 ARG A C 1
ATOM 686 O O . ARG A 1 93 ? -4.387 3.449 13.258 1 90.12 93 ARG A O 1
ATOM 693 N N . THR A 1 94 ? -6.074 4.93 13.234 1 93.38 94 THR A N 1
ATOM 694 C CA . THR A 1 94 ? -7.043 3.918 13.648 1 93.38 94 THR A CA 1
ATOM 695 C C . THR A 1 94 ? -7.133 2.805 12.609 1 93.38 94 THR A C 1
ATOM 697 O O . THR A 1 94 ? -7.078 1.622 12.953 1 93.38 94 THR A O 1
ATOM 700 N N . LEU A 1 95 ? -7.207 3.242 11.414 1 94.12 95 LEU A N 1
ATOM 701 C CA . LEU A 1 95 ? -7.293 2.27 10.328 1 94.12 95 LEU A CA 1
ATOM 702 C C . LEU A 1 95 ? -6.031 1.416 10.258 1 94.12 95 LEU A C 1
ATOM 704 O O . LEU A 1 95 ? -6.109 0.202 10.055 1 94.12 95 LEU A O 1
ATOM 708 N N . GLN A 1 96 ? -4.961 2.002 10.422 1 90.25 96 GLN A N 1
ATOM 709 C CA . GLN A 1 96 ? -3.693 1.28 10.414 1 90.25 96 GLN A CA 1
ATOM 710 C C . GLN A 1 96 ? -3.629 0.27 11.555 1 90.25 96 GLN A C 1
ATOM 712 O O . GLN A 1 96 ? -3.16 -0.855 11.367 1 90.25 96 GLN A O 1
ATOM 717 N N . GLN A 1 97 ? -4.055 0.697 12.672 1 90.06 97 GLN A N 1
ATOM 718 C CA . GLN A 1 97 ? -4.074 -0.207 13.812 1 90.06 97 GLN A CA 1
ATOM 719 C C . GLN A 1 97 ? -5.023 -1.378 13.578 1 90.06 97 GLN A C 1
ATOM 721 O O . GLN A 1 97 ? -4.695 -2.523 13.891 1 90.06 97 GLN A O 1
ATOM 726 N N . MET A 1 98 ? -6.137 -1.095 13.086 1 90.88 98 MET A N 1
ATOM 727 C CA . MET A 1 98 ? -7.102 -2.146 12.773 1 90.88 98 MET A CA 1
ATOM 728 C C . MET A 1 98 ? -6.531 -3.123 11.75 1 90.88 98 MET A C 1
ATOM 730 O O . MET A 1 98 ? -6.758 -4.332 11.852 1 90.88 98 MET A O 1
ATOM 734 N N . SER A 1 99 ? -5.887 -2.635 10.828 1 91 99 SER A N 1
ATOM 735 C CA . SER A 1 99 ? -5.258 -3.469 9.812 1 91 99 SER A CA 1
ATOM 736 C C . SER A 1 99 ? -4.188 -4.367 10.414 1 91 99 SER A C 1
ATOM 738 O O . SER A 1 99 ? -4.129 -5.562 10.117 1 91 99 SER A O 1
ATOM 740 N N . ALA A 1 100 ? -3.381 -3.797 11.219 1 83.94 100 ALA A N 1
ATOM 741 C CA . ALA A 1 100 ? -2.295 -4.535 11.859 1 83.94 100 ALA A CA 1
ATOM 742 C C . ALA A 1 100 ? -2.836 -5.68 12.711 1 83.94 100 ALA A C 1
ATOM 744 O O . ALA A 1 100 ? -2.18 -6.715 12.859 1 83.94 100 ALA A O 1
ATOM 745 N N . MET A 1 101 ? -3.996 -5.496 13.117 1 84.62 101 MET A N 1
ATOM 746 C CA . MET A 1 101 ? -4.613 -6.512 13.961 1 84.62 101 MET A CA 1
ATOM 747 C C . MET A 1 101 ? -5.379 -7.527 13.117 1 84.62 101 MET A C 1
ATOM 749 O O . MET A 1 101 ? -5.938 -8.484 13.656 1 84.62 101 MET A O 1
ATOM 753 N N . GLY A 1 102 ? -5.48 -7.301 11.891 1 84.94 102 GLY A N 1
ATOM 754 C CA . GLY A 1 102 ? -6.172 -8.219 11 1 84.94 102 GLY A CA 1
ATOM 755 C C . GLY A 1 102 ? -7.68 -8.055 11.031 1 84.94 102 GLY A C 1
ATOM 756 O O . GLY A 1 102 ? -8.414 -8.938 10.586 1 84.94 102 GLY A O 1
ATOM 757 N N . ALA A 1 103 ? -8.172 -6.895 11.547 1 86.31 103 ALA A N 1
ATOM 758 C CA . ALA A 1 103 ? -9.602 -6.668 11.703 1 86.31 103 ALA A CA 1
ATOM 759 C C . ALA A 1 103 ? -10.227 -6.195 10.391 1 86.31 103 ALA A C 1
ATOM 761 O O . ALA A 1 103 ? -11.445 -6.301 10.203 1 86.31 103 ALA A O 1
ATOM 762 N N . ILE A 1 104 ? -9.453 -5.707 9.539 1 91.31 104 ILE A N 1
ATOM 763 C CA . ILE A 1 104 ? -9.945 -5.215 8.25 1 91.31 104 ILE A CA 1
ATOM 764 C C . ILE A 1 104 ? -8.969 -5.598 7.145 1 91.31 104 ILE A C 1
ATOM 766 O O . ILE A 1 104 ? -7.801 -5.883 7.41 1 91.31 104 ILE A O 1
ATOM 770 N N . ASP A 1 105 ? -9.5 -5.613 5.973 1 91.88 105 ASP A N 1
ATOM 771 C CA . ASP A 1 105 ? -8.648 -5.836 4.805 1 91.88 105 ASP A CA 1
ATOM 772 C C . ASP A 1 105 ? -8.047 -4.523 4.309 1 91.88 105 ASP A C 1
ATOM 774 O O . ASP A 1 105 ? -8.688 -3.473 4.387 1 91.88 105 ASP A O 1
ATOM 778 N N . THR A 1 106 ? -6.867 -4.684 3.836 1 93.56 106 THR A N 1
ATOM 779 C CA . THR A 1 106 ? -6.176 -3.525 3.273 1 93.56 106 THR A CA 1
ATOM 780 C C . THR A 1 106 ? -5.535 -3.877 1.935 1 93.56 106 THR A C 1
ATOM 782 O O . THR A 1 106 ? -5 -4.977 1.766 1 93.56 106 THR A O 1
ATOM 785 N N . LEU A 1 107 ? -5.602 -2.994 1.017 1 93.38 107 LEU A N 1
ATOM 786 C CA . LEU A 1 107 ? -4.844 -3.125 -0.223 1 93.38 107 LEU A CA 1
ATOM 787 C C . LEU A 1 107 ? -4.414 -1.759 -0.745 1 93.38 107 LEU A C 1
ATOM 789 O O . LEU A 1 107 ? -4.914 -0.729 -0.287 1 93.38 107 LEU A O 1
ATOM 793 N N . ASN A 1 108 ? -3.469 -1.727 -1.633 1 90.12 108 ASN A N 1
ATOM 794 C CA . ASN A 1 108 ? -3.064 -0.515 -2.338 1 90.12 108 ASN A CA 1
ATOM 795 C C . ASN A 1 108 ? -3.578 -0.505 -3.775 1 90.12 108 ASN A C 1
ATOM 797 O O . ASN A 1 108 ? -3.361 -1.462 -4.523 1 90.12 108 ASN A O 1
ATOM 801 N N . ASN A 1 109 ? -4.145 0.59 -4.059 1 88.56 109 ASN A N 1
ATOM 802 C CA . ASN A 1 109 ? -4.594 0.662 -5.445 1 88.56 109 ASN A CA 1
ATOM 803 C C . ASN A 1 109 ? -3.455 1.053 -6.383 1 88.56 109 ASN A C 1
ATOM 805 O O . ASN A 1 109 ? -2.303 1.161 -5.957 1 88.56 109 ASN A O 1
ATOM 809 N N . GLU A 1 110 ? -3.773 1.252 -7.641 1 82.62 110 GLU A N 1
ATOM 810 C CA . GLU A 1 110 ? -2.752 1.445 -8.664 1 82.62 110 GLU A CA 1
ATOM 811 C C . GLU A 1 110 ? -2.021 2.771 -8.477 1 82.62 110 GLU A C 1
ATOM 813 O O . GLU A 1 110 ? -0.878 2.926 -8.906 1 82.62 110 GLU A O 1
ATOM 818 N N . SER A 1 111 ? -2.686 3.674 -7.812 1 76.94 111 SER A N 1
ATOM 819 C CA . SER A 1 111 ? -2.047 4.957 -7.543 1 76.94 111 SER A CA 1
ATOM 820 C C . SER A 1 111 ? -1.215 4.906 -6.266 1 76.94 111 SER A C 1
ATOM 822 O O . SER A 1 111 ? -0.561 5.887 -5.902 1 76.94 111 SER A O 1
ATOM 824 N N . GLY A 1 112 ? -1.306 3.807 -5.59 1 80.56 112 GLY A N 1
ATOM 825 C CA . GLY A 1 112 ? -0.522 3.645 -4.375 1 80.56 112 GLY A CA 1
ATOM 826 C C . GLY A 1 112 ? -1.286 4.016 -3.117 1 80.56 112 GLY A C 1
ATOM 827 O O . GLY A 1 112 ? -0.735 3.979 -2.016 1 80.56 112 GLY A O 1
ATOM 828 N N . GLU A 1 113 ? -2.451 4.445 -3.285 1 86.88 113 GLU A N 1
ATOM 829 C CA . GLU A 1 113 ? -3.264 4.785 -2.121 1 86.88 113 GLU A CA 1
ATOM 830 C C . GLU A 1 113 ? -3.725 3.531 -1.385 1 86.88 113 GLU A C 1
ATOM 832 O O . GLU A 1 113 ? -4.129 2.551 -2.012 1 86.88 113 GLU A O 1
ATOM 837 N N . THR A 1 114 ? -3.625 3.588 -0.042 1 92.19 114 THR A N 1
ATOM 838 C CA . THR A 1 114 ? -4.109 2.473 0.763 1 92.19 114 THR A CA 1
ATOM 839 C C . THR A 1 114 ? -5.625 2.545 0.932 1 92.19 114 THR A C 1
ATOM 841 O O . THR A 1 114 ? -6.168 3.605 1.251 1 92.19 114 THR A O 1
ATOM 844 N N . LEU A 1 115 ? -6.246 1.418 0.689 1 94.81 115 LEU A N 1
ATOM 845 C CA . LEU A 1 115 ? -7.691 1.301 0.861 1 94.81 115 LEU A CA 1
ATOM 846 C C . LEU A 1 115 ? -8.031 0.281 1.943 1 94.81 115 LEU A C 1
ATOM 848 O O . LEU A 1 115 ? -7.281 -0.675 2.156 1 94.81 115 LEU A O 1
ATOM 852 N N . TYR A 1 116 ? -9.188 0.498 2.57 1 95.19 116 TYR A N 1
ATOM 853 C CA . TYR A 1 116 ? -9.609 -0.3 3.719 1 95.19 116 TYR A CA 1
ATOM 854 C C . TYR A 1 116 ? -11.023 -0.823 3.535 1 95.19 116 TYR A C 1
ATOM 856 O O . TYR A 1 116 ? -11.891 -0.113 3.02 1 95.19 116 TYR A O 1
ATOM 864 N N . ARG A 1 117 ? -11.203 -2.041 4.004 1 94.56 117 ARG A N 1
ATOM 865 C CA . ARG A 1 117 ? -12.547 -2.613 3.971 1 94.56 117 ARG A CA 1
ATOM 866 C C . ARG A 1 117 ? -12.727 -3.639 5.086 1 94.56 117 ARG A C 1
ATOM 868 O O . ARG A 1 117 ? -11.812 -4.402 5.391 1 94.56 117 ARG A O 1
ATOM 875 N N . ARG A 1 118 ? -13.891 -3.559 5.621 1 88.06 118 ARG A N 1
ATOM 876 C CA . ARG A 1 118 ? -14.234 -4.629 6.551 1 88.06 118 ARG A CA 1
ATOM 877 C C . ARG A 1 118 ? -14.43 -5.953 5.812 1 88.06 118 ARG A C 1
ATOM 879 O O . ARG A 1 118 ? -15.148 -6.008 4.812 1 88.06 118 ARG A O 1
ATOM 886 N N . CYS A 1 119 ? -13.711 -6.973 6.246 1 74.31 119 CYS A N 1
ATOM 887 C CA . CYS A 1 119 ? -13.773 -8.258 5.562 1 74.31 119 CYS A CA 1
ATOM 888 C C . CYS A 1 119 ? -15.141 -8.906 5.746 1 74.31 119 CYS A C 1
ATOM 890 O O . CYS A 1 119 ? -15.711 -8.867 6.836 1 74.31 119 CYS A O 1
ATOM 892 N N . ALA A 1 120 ? -15.609 -9.461 4.566 1 69.38 120 ALA A N 1
ATOM 893 C CA . ALA A 1 120 ? -16.859 -10.219 4.629 1 69.38 120 ALA A CA 1
ATOM 894 C C . ALA A 1 120 ? -16.594 -11.695 4.934 1 69.38 120 ALA A C 1
ATOM 896 O O . ALA A 1 120 ? -17.406 -12.359 5.582 1 69.38 120 ALA A O 1
ATOM 897 N N . MET A 1 121 ? -15.438 -12.188 4.465 1 68.88 121 MET A N 1
ATOM 898 C CA . MET A 1 121 ? -15.086 -13.594 4.629 1 68.88 121 MET A CA 1
ATOM 899 C C . MET A 1 121 ? -14.094 -13.781 5.766 1 68.88 121 MET A C 1
ATOM 901 O O . MET A 1 121 ? -13.258 -12.914 6.016 1 68.88 121 MET A O 1
ATOM 905 N N . ASP A 1 122 ? -14.078 -15.016 6.355 1 75.81 122 ASP A N 1
ATOM 906 C CA . ASP A 1 122 ? -13.18 -15.328 7.469 1 75.81 122 ASP A CA 1
ATOM 907 C C . ASP A 1 122 ? -11.953 -16.094 6.984 1 75.81 122 ASP A C 1
ATOM 909 O O . ASP A 1 122 ? -11.008 -16.312 7.75 1 75.81 122 ASP A O 1
ATOM 913 N N . THR A 1 123 ? -12.062 -16.453 5.77 1 84.44 123 THR A N 1
ATOM 914 C CA . THR A 1 123 ? -10.953 -17.234 5.238 1 84.44 123 THR A CA 1
ATOM 915 C C . THR A 1 123 ? -10.023 -16.359 4.41 1 84.44 123 THR A C 1
ATOM 917 O O . THR A 1 123 ? -10.43 -15.297 3.92 1 84.44 123 THR A O 1
ATOM 920 N N . HIS A 1 124 ? -8.766 -16.844 4.34 1 89.31 124 HIS A N 1
ATOM 921 C CA . HIS A 1 124 ? -7.773 -16.109 3.551 1 89.31 124 HIS A CA 1
ATOM 922 C C . HIS A 1 124 ? -8.219 -15.984 2.1 1 89.31 124 HIS A C 1
ATOM 924 O O . HIS A 1 124 ? -8.648 -16.969 1.482 1 89.31 124 HIS A O 1
ATOM 930 N N . HIS A 1 125 ? -8.273 -14.812 1.62 1 93.44 125 HIS A N 1
ATOM 931 C CA . HIS A 1 125 ? -8.719 -14.516 0.263 1 93.44 125 HIS A CA 1
ATOM 932 C C . HIS A 1 125 ? -8 -13.297 -0.296 1 93.44 125 HIS A C 1
ATOM 934 O O . HIS A 1 125 ? -7.234 -12.641 0.414 1 93.44 125 HIS A O 1
ATOM 940 N N . HIS A 1 126 ? -8.195 -13.109 -1.601 1 95.25 126 HIS A N 1
ATOM 941 C CA . HIS A 1 126 ? -7.688 -11.953 -2.324 1 95.25 126 HIS A CA 1
ATOM 942 C C . HIS A 1 126 ? -8.812 -11.18 -2.998 1 95.25 126 HIS A C 1
ATOM 944 O O . HIS A 1 126 ? -9.992 -11.492 -2.795 1 95.25 126 HIS A O 1
ATOM 950 N N . HIS A 1 127 ? -8.391 -10.086 -3.658 1 96.19 127 HIS A N 1
ATOM 951 C CA . HIS A 1 127 ? -9.453 -9.195 -4.117 1 96.19 127 HIS A CA 1
ATOM 952 C C . HIS A 1 127 ? -9.281 -8.844 -5.59 1 96.19 127 HIS A C 1
ATOM 954 O O . HIS A 1 127 ? -8.156 -8.648 -6.059 1 96.19 127 HIS A O 1
ATOM 960 N N . LEU A 1 128 ? -10.367 -8.836 -6.285 1 97.31 128 LEU A N 1
ATOM 961 C CA . LEU A 1 128 ? -10.531 -8.156 -7.566 1 97.31 128 LEU A CA 1
ATOM 962 C C . LEU A 1 128 ? -11.312 -6.855 -7.391 1 97.31 128 LEU A C 1
ATOM 964 O O . LEU A 1 128 ? -12.477 -6.879 -6.984 1 97.31 128 LEU A O 1
ATOM 968 N N . VAL A 1 129 ? -10.672 -5.727 -7.762 1 97.69 129 VAL A N 1
ATOM 969 C CA . VAL A 1 129 ? -11.234 -4.434 -7.391 1 97.69 129 VAL A CA 1
ATOM 970 C C . VAL A 1 129 ? -11.383 -3.561 -8.633 1 97.69 129 VAL A C 1
ATOM 972 O O . VAL A 1 129 ? -10.453 -3.434 -9.43 1 97.69 129 VAL A O 1
ATOM 975 N N . CYS A 1 130 ? -12.516 -2.904 -8.742 1 97.69 130 CYS A N 1
ATOM 976 C CA . CYS A 1 130 ? -12.703 -1.91 -9.797 1 97.69 130 CYS A CA 1
ATOM 977 C C . CYS A 1 130 ? -12.039 -0.59 -9.422 1 97.69 130 CYS A C 1
ATOM 979 O O . CYS A 1 130 ? -12.312 -0.033 -8.359 1 97.69 130 CYS A O 1
ATOM 981 N N . ASN A 1 131 ? -11.32 -0.057 -10.328 1 95.19 131 ASN A N 1
ATOM 982 C CA . ASN A 1 131 ? -10.586 1.174 -10.062 1 95.19 131 ASN A CA 1
ATOM 983 C C . ASN A 1 131 ? -11.508 2.391 -10.078 1 95.19 131 ASN A C 1
ATOM 985 O O . ASN A 1 131 ? -11.156 3.447 -9.547 1 95.19 131 ASN A O 1
ATOM 989 N N . ASP A 1 132 ? -12.57 2.266 -10.641 1 94.69 132 ASP A N 1
ATOM 990 C CA . ASP A 1 132 ? -13.445 3.422 -10.812 1 94.69 132 ASP A CA 1
ATOM 991 C C . ASP A 1 132 ? -14.523 3.463 -9.734 1 94.69 132 ASP A C 1
ATOM 993 O O . ASP A 1 132 ? -14.609 4.43 -8.969 1 94.69 132 ASP A O 1
ATOM 997 N N . CYS A 1 133 ? -15.289 2.492 -9.516 1 95 133 CYS A N 1
ATOM 998 C CA . CYS A 1 133 ? -16.406 2.521 -8.578 1 95 133 CYS A CA 1
ATOM 999 C C . CYS A 1 133 ? -16.078 1.76 -7.305 1 95 133 CYS A C 1
ATOM 1001 O O . CYS A 1 133 ? -16.844 1.777 -6.344 1 95 133 CYS A O 1
ATOM 1003 N N . ARG A 1 134 ? -15.055 0.962 -7.234 1 95.94 134 ARG A N 1
ATOM 1004 C CA . ARG A 1 134 ? -14.484 0.29 -6.074 1 95.94 134 ARG A CA 1
ATOM 1005 C C . ARG A 1 134 ? -15.234 -1 -5.762 1 95.94 134 ARG A C 1
ATOM 1007 O O . ARG A 1 134 ? -15.016 -1.618 -4.719 1 95.94 134 ARG A O 1
ATOM 1014 N N . THR A 1 135 ? -16.125 -1.363 -6.66 1 95.44 135 THR A N 1
ATOM 1015 C CA . THR A 1 135 ? -16.734 -2.682 -6.5 1 95.44 135 THR A CA 1
ATOM 1016 C C . THR A 1 135 ? -15.656 -3.758 -6.379 1 95.44 135 THR A C 1
ATOM 1018 O O . THR A 1 135 ? -14.664 -3.734 -7.109 1 95.44 135 THR A O 1
ATOM 1021 N N . THR A 1 136 ? -15.953 -4.75 -5.48 1 95.62 136 THR A N 1
ATOM 1022 C CA . THR A 1 136 ? -14.93 -5.734 -5.16 1 95.62 136 THR A CA 1
ATOM 1023 C C . THR A 1 136 ? -15.508 -7.148 -5.199 1 95.62 136 THR A C 1
ATOM 1025 O O . THR A 1 136 ? -16.609 -7.387 -4.719 1 95.62 136 THR A O 1
ATOM 1028 N N . VAL A 1 137 ? -14.75 -8.047 -5.766 1 95.62 137 VAL A N 1
ATOM 1029 C CA . VAL A 1 137 ? -15.031 -9.477 -5.695 1 95.62 137 VAL A CA 1
ATOM 1030 C C . VAL A 1 137 ? -13.938 -10.172 -4.891 1 95.62 137 VAL A C 1
ATOM 1032 O O . VAL A 1 137 ? -12.742 -10 -5.168 1 95.62 137 VAL A O 1
ATOM 1035 N N . GLU A 1 138 ? -14.336 -10.938 -3.875 1 94.44 138 GLU A N 1
ATOM 1036 C CA . GLU A 1 138 ? -13.367 -11.773 -3.168 1 94.44 138 GLU A CA 1
ATOM 1037 C C . GLU A 1 138 ? -13 -13.008 -3.984 1 94.44 138 GLU A C 1
ATOM 1039 O O . GLU A 1 138 ? -13.883 -13.734 -4.449 1 94.44 138 GLU A O 1
ATOM 1044 N N . ILE A 1 139 ? -11.711 -13.234 -4.133 1 95.19 139 ILE A N 1
ATOM 1045 C CA . ILE A 1 139 ? -11.266 -14.32 -5 1 95.19 139 ILE A CA 1
ATOM 1046 C C . ILE A 1 139 ? -10.281 -15.211 -4.25 1 95.19 139 ILE A C 1
ATOM 1048 O O . ILE A 1 139 ? -9.586 -14.75 -3.34 1 95.19 139 ILE A O 1
ATOM 1052 N N . ASP A 1 140 ? -10.25 -16.469 -4.695 1 92.44 140 ASP A N 1
ATOM 1053 C CA . ASP A 1 140 ? -9.266 -17.406 -4.16 1 92.44 140 ASP A CA 1
ATOM 1054 C C . ASP A 1 140 ? -7.922 -17.25 -4.871 1 92.44 140 ASP A C 1
ATOM 1056 O O . ASP A 1 140 ? -7.875 -17.016 -6.078 1 92.44 140 ASP A O 1
ATOM 1060 N N . GLY A 1 141 ? -6.875 -17.438 -4.152 1 90.69 141 GLY A N 1
ATOM 1061 C CA . GLY A 1 141 ? -5.539 -17.234 -4.691 1 90.69 141 GLY A CA 1
ATOM 1062 C C . GLY A 1 141 ? -5.098 -18.344 -5.621 1 90.69 141 GLY A C 1
ATOM 1063 O O . GLY A 1 141 ? -4.207 -18.156 -6.449 1 90.69 141 GLY A O 1
ATOM 1064 N N . GLY A 1 142 ? -5.695 -19.5 -5.449 1 91.5 142 GLY A N 1
ATOM 1065 C CA . GLY A 1 142 ? -5.316 -20.609 -6.312 1 91.5 142 GLY A CA 1
ATOM 1066 C C . GLY A 1 142 ? -3.814 -20.828 -6.375 1 91.5 142 GLY A C 1
ATOM 1067 O O . GLY A 1 142 ? -3.189 -21.156 -5.367 1 91.5 142 GLY A O 1
ATOM 1068 N N . PRO A 1 143 ? -3.234 -20.625 -7.562 1 95.5 143 PRO A N 1
ATOM 1069 C CA . PRO A 1 143 ? -1.81 -20.891 -7.773 1 95.5 143 PRO A CA 1
ATOM 1070 C C . PRO A 1 143 ? -0.912 -19.922 -7.012 1 95.5 143 PRO A C 1
ATOM 1072 O O . PRO A 1 143 ? 0.284 -20.172 -6.852 1 95.5 143 PRO A O 1
ATOM 1075 N N . VAL A 1 144 ? -1.445 -18.859 -6.531 1 96.62 144 VAL A N 1
ATOM 1076 C CA . VAL A 1 144 ? -0.661 -17.812 -5.875 1 96.62 144 VAL A CA 1
ATOM 1077 C C . VAL A 1 144 ? -0.104 -18.344 -4.555 1 96.62 144 VAL A C 1
ATOM 1079 O O . VAL A 1 144 ? 1.025 -18.016 -4.176 1 96.62 144 VAL A O 1
ATOM 1082 N N . GLU A 1 145 ? -0.874 -19.094 -3.883 1 96 145 GLU A N 1
ATOM 1083 C CA . GLU A 1 145 ? -0.46 -19.625 -2.588 1 96 145 GLU A CA 1
ATOM 1084 C C . GLU A 1 145 ? 0.771 -20.516 -2.725 1 96 145 GLU A C 1
ATOM 1086 O O . GLU A 1 145 ? 1.74 -20.359 -1.979 1 96 145 GLU A O 1
ATOM 1091 N N . ASP A 1 146 ? 0.712 -21.375 -3.695 1 96.75 146 ASP A N 1
ATOM 1092 C CA . ASP A 1 146 ? 1.836 -22.281 -3.949 1 96.75 146 ASP A CA 1
ATOM 1093 C C . ASP A 1 146 ? 3.045 -21.5 -4.473 1 96.75 146 ASP A C 1
ATOM 1095 O O . ASP A 1 146 ? 4.18 -21.781 -4.078 1 96.75 146 ASP A O 1
ATOM 1099 N N . TRP A 1 147 ? 2.781 -20.625 -5.352 1 97.94 147 TRP A N 1
ATOM 1100 C CA . TRP A 1 147 ? 3.838 -19.781 -5.906 1 97.94 147 TRP A CA 1
ATOM 1101 C C . TRP 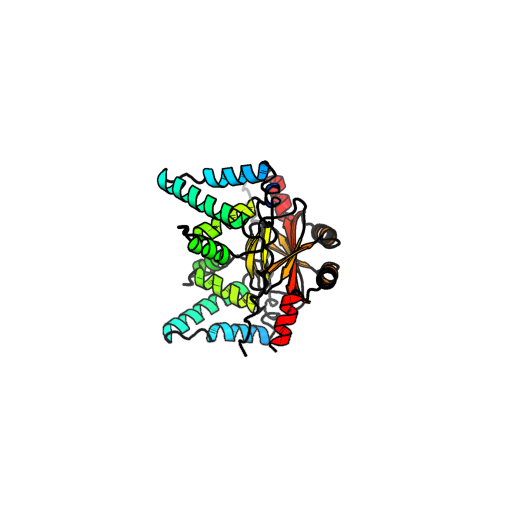A 1 147 ? 4.598 -19.062 -4.797 1 97.94 147 TRP A C 1
ATOM 1103 O O . TRP A 1 147 ? 5.828 -19.094 -4.758 1 97.94 147 TRP A O 1
ATOM 1113 N N . ALA A 1 148 ? 3.855 -18.453 -3.854 1 97.81 148 ALA A N 1
ATOM 1114 C CA . ALA A 1 148 ? 4.473 -17.703 -2.76 1 97.81 148 ALA A CA 1
ATOM 1115 C C . ALA A 1 148 ? 5.305 -18.625 -1.869 1 97.81 148 ALA A C 1
ATOM 1117 O O . ALA A 1 148 ? 6.422 -18.281 -1.483 1 97.81 148 ALA A O 1
ATOM 1118 N N . ARG A 1 149 ? 4.773 -19.719 -1.59 1 97.62 149 ARG A N 1
ATOM 1119 C CA . ARG A 1 149 ? 5.473 -20.688 -0.765 1 97.62 149 ARG A CA 1
ATOM 1120 C C . ARG A 1 149 ? 6.738 -21.188 -1.454 1 97.62 149 ARG A C 1
ATOM 1122 O O . ARG A 1 149 ? 7.809 -21.234 -0.839 1 97.62 149 ARG A O 1
ATOM 1129 N N . ASP A 1 150 ? 6.605 -21.5 -2.699 1 97.88 150 ASP A N 1
ATOM 1130 C CA . ASP A 1 150 ? 7.707 -22.078 -3.451 1 97.88 150 ASP A CA 1
ATOM 1131 C C . ASP A 1 150 ? 8.836 -21.078 -3.654 1 97.88 150 ASP A C 1
ATOM 1133 O O . ASP A 1 150 ? 10.016 -21.422 -3.566 1 97.88 150 ASP A O 1
ATOM 1137 N N . VAL A 1 151 ? 8.492 -19.906 -3.959 1 97.88 151 VAL A N 1
ATOM 1138 C CA . VAL A 1 151 ? 9.477 -18.859 -4.184 1 97.88 151 VAL A CA 1
ATOM 1139 C C . VAL A 1 151 ? 10.266 -18.609 -2.898 1 97.88 151 VAL A C 1
ATOM 1141 O O . VAL A 1 151 ? 11.492 -18.5 -2.928 1 97.88 151 VAL A O 1
ATOM 1144 N N . ALA A 1 152 ? 9.57 -18.484 -1.749 1 98.19 152 ALA A N 1
ATOM 1145 C CA . ALA A 1 152 ? 10.25 -18.266 -0.471 1 98.19 152 ALA A CA 1
ATOM 1146 C C . ALA A 1 152 ? 11.234 -19.406 -0.181 1 98.19 152 ALA A C 1
ATOM 1148 O O . ALA A 1 152 ? 12.383 -19.156 0.193 1 98.19 152 ALA A O 1
ATOM 1149 N N . LYS A 1 153 ? 10.789 -20.562 -0.421 1 98.06 153 LYS A N 1
ATOM 1150 C CA . LYS A 1 153 ? 11.617 -21.734 -0.181 1 98.06 153 LYS A CA 1
ATOM 1151 C C . LYS A 1 153 ? 12.844 -21.734 -1.097 1 98.06 153 LYS A C 1
ATOM 1153 O O . LYS A 1 153 ? 13.961 -22 -0.648 1 98.06 153 LYS A O 1
ATOM 1158 N N . LYS A 1 154 ? 12.609 -21.484 -2.324 1 98 154 LYS A N 1
ATOM 1159 C CA . LYS A 1 154 ? 13.664 -21.5 -3.336 1 98 154 LYS A CA 1
ATOM 1160 C C . LYS A 1 154 ? 14.828 -20.594 -2.934 1 98 154 LYS A C 1
ATOM 1162 O O . LYS A 1 154 ? 15.992 -20.938 -3.152 1 98 154 LYS A O 1
ATOM 1167 N N . TYR A 1 155 ? 14.531 -19.484 -2.297 1 97.94 155 TYR A N 1
ATOM 1168 C CA . TYR A 1 155 ? 15.57 -18.5 -2.025 1 97.94 155 TYR A CA 1
ATOM 1169 C C . TYR A 1 155 ? 15.945 -18.5 -0.549 1 97.94 155 TYR A C 1
ATOM 1171 O O . TYR A 1 155 ? 16.609 -17.578 -0.073 1 97.94 155 TYR A O 1
ATOM 1179 N N . GLY A 1 156 ? 15.391 -19.469 0.141 1 97.94 156 GLY A N 1
ATOM 1180 C CA . GLY A 1 156 ? 15.812 -19.688 1.514 1 97.94 156 GLY A CA 1
ATOM 1181 C C . GLY A 1 156 ? 15.172 -18.719 2.5 1 97.94 156 GLY A C 1
ATOM 1182 O O . GLY A 1 156 ? 15.766 -18.391 3.523 1 97.94 156 GLY A O 1
ATOM 1183 N N . PHE A 1 157 ? 14.086 -18.219 2.195 1 98.56 157 PHE A N 1
ATOM 1184 C CA . PHE A 1 157 ? 13.352 -17.359 3.113 1 98.56 157 PHE A CA 1
ATOM 1185 C C . PHE A 1 157 ? 12.367 -18.188 3.947 1 98.56 157 PHE A C 1
ATOM 1187 O O . PHE A 1 157 ? 11.828 -19.188 3.475 1 98.56 157 PHE A O 1
ATOM 1194 N N . GLN A 1 158 ? 12.133 -17.75 5.148 1 98.19 158 GLN A N 1
ATOM 1195 C CA . GLN A 1 158 ? 10.961 -18.172 5.914 1 98.19 158 GLN A CA 1
ATOM 1196 C C . GLN A 1 158 ? 9.773 -17.266 5.648 1 98.19 158 GLN A C 1
ATOM 1198 O O . GLN A 1 158 ? 9.719 -16.141 6.156 1 98.19 158 GLN A O 1
ATOM 1203 N N . LYS A 1 159 ? 8.852 -17.797 4.984 1 98 159 LYS A N 1
ATOM 1204 C CA . LYS A 1 159 ? 7.719 -17 4.543 1 98 159 LYS A CA 1
ATOM 1205 C C . LYS A 1 159 ? 6.875 -16.531 5.73 1 98 159 LYS A C 1
ATOM 1207 O O . LYS A 1 159 ? 6.562 -17.328 6.621 1 98 159 LYS A O 1
ATOM 1212 N N . THR A 1 160 ? 6.547 -15.266 5.723 1 96.12 160 THR A N 1
ATOM 1213 C CA . THR A 1 160 ? 5.672 -14.734 6.762 1 96.12 160 THR A CA 1
ATOM 1214 C C . THR A 1 160 ? 4.348 -14.258 6.164 1 96.12 160 THR A C 1
ATOM 1216 O O . THR A 1 160 ? 3.35 -14.141 6.875 1 96.12 160 THR A O 1
ATOM 1219 N N . GLY A 1 161 ? 4.328 -13.945 4.852 1 95.12 161 GLY A N 1
ATOM 1220 C CA . GLY A 1 161 ? 3.1 -13.477 4.23 1 95.12 161 GLY A CA 1
ATOM 1221 C C . GLY A 1 161 ? 3.268 -13.148 2.758 1 95.12 161 GLY A C 1
ATOM 1222 O O . GLY A 1 161 ? 4.312 -13.43 2.168 1 95.12 161 GLY A O 1
ATOM 1223 N N . HIS A 1 162 ? 2.158 -12.688 2.137 1 95.56 162 HIS A N 1
ATOM 1224 C CA . HIS A 1 162 ? 2.178 -12.242 0.749 1 95.56 162 HIS A CA 1
ATOM 1225 C C . HIS A 1 162 ? 0.979 -11.352 0.442 1 95.56 162 HIS A C 1
ATOM 1227 O O . HIS A 1 162 ? 0.016 -11.312 1.211 1 95.56 162 HIS A O 1
ATOM 1233 N N . THR A 1 163 ? 1.094 -10.594 -0.599 1 94.44 163 THR A N 1
ATOM 1234 C CA . THR A 1 163 ? -0.019 -9.844 -1.167 1 94.44 163 THR A CA 1
ATOM 1235 C C . THR A 1 163 ? -0.318 -10.312 -2.588 1 94.44 163 THR A C 1
ATOM 1237 O O . THR A 1 163 ? 0.571 -10.805 -3.285 1 94.44 163 THR A O 1
ATOM 1240 N N . ALA A 1 164 ? -1.576 -10.25 -2.93 1 96.25 164 ALA A N 1
ATOM 1241 C CA . ALA A 1 164 ? -2.012 -10.547 -4.293 1 96.25 164 ALA A CA 1
ATOM 1242 C C . ALA A 1 164 ? -3.4 -9.969 -4.559 1 96.25 164 ALA A C 1
ATOM 1244 O O . ALA A 1 164 ? -4.391 -10.438 -3.994 1 96.25 164 ALA A O 1
ATOM 1245 N N . ASP A 1 165 ? -3.457 -8.945 -5.328 1 96.81 165 ASP A N 1
ATOM 1246 C CA . ASP A 1 165 ? -4.734 -8.352 -5.711 1 96.81 165 ASP A CA 1
ATOM 1247 C C . ASP A 1 165 ? -4.77 -8.039 -7.203 1 96.81 165 ASP A C 1
ATOM 1249 O O . ASP A 1 165 ? -3.725 -7.809 -7.82 1 96.81 165 ASP A O 1
ATOM 1253 N N . VAL A 1 166 ? -5.945 -8.07 -7.688 1 97.88 166 VAL A N 1
ATOM 1254 C CA . VAL A 1 166 ? -6.148 -7.754 -9.094 1 97.88 166 VAL A CA 1
ATOM 1255 C C . VAL A 1 166 ? -7.012 -6.5 -9.227 1 97.88 166 VAL A C 1
ATOM 1257 O O . VAL A 1 166 ? -7.965 -6.316 -8.477 1 97.88 166 VAL A O 1
ATOM 1260 N N . PHE A 1 167 ? -6.645 -5.68 -10.273 1 97.62 167 PHE A N 1
ATOM 1261 C CA . PHE A 1 167 ? -7.371 -4.441 -10.516 1 97.62 167 PHE A CA 1
ATOM 1262 C C . PHE A 1 167 ? -7.887 -4.387 -11.945 1 97.62 167 PHE A C 1
ATOM 1264 O O . PHE A 1 167 ? -7.246 -4.918 -12.859 1 97.62 167 PHE A O 1
ATOM 1271 N N . GLY A 1 168 ? -8.992 -3.635 -12.062 1 97.81 168 GLY A N 1
ATOM 1272 C CA . GLY A 1 168 ? -9.555 -3.426 -13.383 1 97.81 168 GLY A CA 1
ATOM 1273 C C . GLY A 1 168 ? -10.812 -2.57 -13.367 1 97.81 168 GLY A C 1
ATOM 1274 O O . GLY A 1 168 ? -11.109 -1.918 -12.367 1 97.81 168 GLY A O 1
ATOM 1275 N N 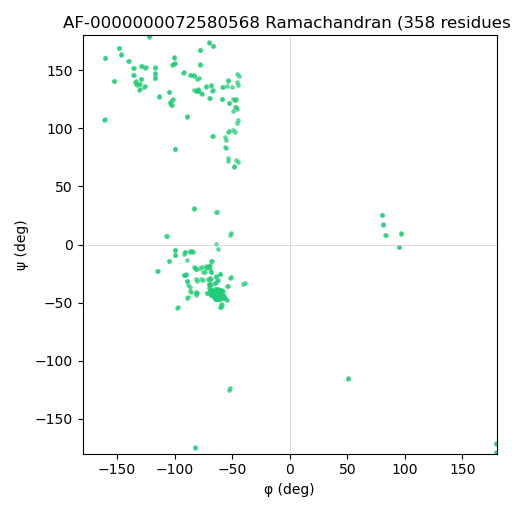. LEU A 1 169 ? -11.445 -2.531 -14.523 1 98.06 169 LEU A N 1
ATOM 1276 C CA . LEU A 1 169 ? -12.758 -1.896 -14.648 1 98.06 169 LEU A CA 1
ATOM 1277 C C . LEU A 1 169 ? -13.867 -2.943 -14.703 1 98.06 169 LEU A C 1
ATOM 1279 O O . LEU A 1 169 ? -13.797 -3.883 -15.5 1 98.06 169 LEU A O 1
ATOM 1283 N N . CYS A 1 170 ? -14.789 -2.791 -13.805 1 97.88 170 CYS A N 1
ATOM 1284 C CA . CYS A 1 170 ? -15.922 -3.701 -13.883 1 97.88 170 CYS A CA 1
ATOM 1285 C C . CYS A 1 170 ? -16.75 -3.445 -15.141 1 97.88 170 CYS A C 1
ATOM 1287 O O . CYS A 1 170 ? -16.531 -2.451 -15.836 1 97.88 170 CYS A O 1
ATOM 1289 N N . ALA A 1 171 ? -17.672 -4.328 -15.383 1 97.06 171 ALA A N 1
ATOM 1290 C CA . ALA A 1 171 ? -18.453 -4.262 -16.625 1 97.06 171 ALA A CA 1
ATOM 1291 C C . ALA A 1 171 ? -19.172 -2.92 -16.75 1 97.06 171 ALA A C 1
ATOM 1293 O O . ALA A 1 171 ? -19.188 -2.314 -17.828 1 97.06 171 ALA A O 1
ATOM 1294 N N . ASP A 1 172 ? -19.781 -2.447 -15.703 1 97.19 172 ASP A N 1
ATOM 1295 C CA . ASP A 1 172 ? -20.547 -1.199 -15.703 1 97.19 172 ASP A CA 1
ATOM 1296 C C . ASP A 1 172 ? -19.625 -0.006 -16 1 97.19 172 ASP A C 1
ATOM 1298 O O . ASP A 1 172 ? -19.969 0.853 -16.812 1 97.19 172 ASP A O 1
ATOM 1302 N N . CYS A 1 173 ? -18.5 0.041 -15.344 1 97.12 173 CYS A N 1
ATOM 1303 C CA . CYS A 1 173 ? -17.578 1.158 -15.516 1 97.12 173 CYS A CA 1
ATOM 1304 C C . CYS A 1 173 ? -16.922 1.119 -16.891 1 97.12 173 CYS A C 1
ATOM 1306 O O . CYS A 1 173 ? -16.656 2.164 -17.484 1 97.12 173 CYS A O 1
ATOM 1308 N N . ALA A 1 174 ? -16.641 -0.068 -17.312 1 95.88 174 ALA A N 1
ATOM 1309 C CA . ALA A 1 174 ? -16.062 -0.206 -18.641 1 95.88 174 ALA A CA 1
ATOM 1310 C C . ALA A 1 174 ? -17.016 0.323 -19.703 1 95.88 174 ALA A C 1
ATOM 1312 O O . ALA A 1 174 ? -16.594 0.971 -20.672 1 95.88 174 ALA A O 1
ATOM 1313 N N . ALA A 1 175 ? -18.234 0.033 -19.516 1 94.81 175 ALA A N 1
ATOM 1314 C CA . ALA A 1 175 ? -19.25 0.492 -20.453 1 94.81 175 ALA A CA 1
ATOM 1315 C C . ALA A 1 175 ? -19.359 2.014 -20.453 1 94.81 175 ALA A C 1
ATOM 1317 O O . ALA A 1 175 ? -19.531 2.633 -21.5 1 94.81 175 ALA A O 1
ATOM 1318 N N . LYS A 1 176 ? -19.234 2.584 -19.328 1 93.38 176 LYS A N 1
ATOM 1319 C CA . LYS A 1 176 ? -19.312 4.035 -19.203 1 93.38 176 LYS A CA 1
ATOM 1320 C C . LYS A 1 176 ? -18.125 4.711 -19.875 1 93.38 176 LYS A C 1
ATOM 1322 O O . LYS A 1 176 ? -18.266 5.781 -20.469 1 93.38 176 LYS A O 1
ATOM 1327 N N . LYS A 1 177 ? -17.016 4.16 -19.734 1 87.56 177 LYS A N 1
ATOM 1328 C CA . LYS A 1 177 ? -15.805 4.738 -20.328 1 87.56 177 LYS A CA 1
ATOM 1329 C C . LYS A 1 177 ? -15.836 4.648 -21.844 1 87.56 177 LYS A C 1
ATOM 1331 O O . LYS A 1 177 ? -15.312 5.527 -22.531 1 87.56 177 LYS A O 1
ATOM 1336 N N . THR A 1 178 ? -16.391 3.654 -22.344 1 84.62 178 THR A N 1
ATOM 1337 C CA . THR A 1 178 ? -16.516 3.5 -23.797 1 84.62 178 THR A CA 1
ATOM 1338 C C . THR A 1 178 ? -17.5 4.516 -24.359 1 84.62 178 THR A C 1
ATOM 1340 O O . THR A 1 178 ? -17.328 4.988 -25.484 1 84.62 178 THR A O 1
ATOM 1343 N N . GLN A 1 179 ? -18.406 4.879 -23.594 1 80.12 179 GLN A N 1
ATOM 1344 C CA . GLN A 1 179 ? -19.391 5.863 -24.031 1 80.12 179 GLN A CA 1
ATOM 1345 C C . GLN A 1 179 ? -18.812 7.273 -24.016 1 80.12 179 GLN A C 1
ATOM 1347 O O . GLN A 1 179 ? -19.172 8.117 -24.828 1 80.12 179 GLN A O 1
ATOM 1352 N N . LYS A 1 180 ? -17.906 7.473 -23.141 1 76.38 180 LYS A N 1
ATOM 1353 C CA . LYS A 1 180 ? -17.312 8.805 -23.047 1 76.38 180 LYS A CA 1
ATOM 1354 C C . LYS A 1 180 ? -16.234 9 -24.125 1 76.38 180 LYS A C 1
ATOM 1356 O O . LYS A 1 180 ? -15.953 10.133 -24.516 1 76.38 180 LYS A O 1
ATOM 1361 N N . ASN A 1 181 ? -15.492 8.07 -24.594 1 67.44 181 ASN A N 1
ATOM 1362 C CA . ASN A 1 181 ? -14.492 8.203 -25.641 1 67.44 181 ASN A CA 1
ATOM 1363 C C . ASN A 1 181 ? -15.125 8.086 -27.031 1 67.44 181 ASN A C 1
ATOM 1365 O O . ASN A 1 181 ? -14.562 8.57 -28.016 1 67.44 181 ASN A O 1
ATOM 1369 N N . MET B 1 1 ? 60.812 -11.469 28.656 1 23.8 1 MET B N 1
ATOM 1370 C CA . MET B 1 1 ? 60.531 -11.938 27.297 1 23.8 1 MET B CA 1
ATOM 1371 C C . MET B 1 1 ? 59.469 -11.086 26.641 1 23.8 1 MET B C 1
ATOM 1373 O O . MET B 1 1 ? 58.375 -10.898 27.188 1 23.8 1 MET B O 1
ATOM 1377 N N . ALA B 1 2 ? 59.875 -10.25 25.703 1 26.53 2 ALA B N 1
ATOM 1378 C CA . ALA B 1 2 ? 59.219 -9.133 25.016 1 26.53 2 ALA B CA 1
ATOM 1379 C C . ALA B 1 2 ? 58.094 -9.625 24.125 1 26.53 2 ALA B C 1
ATOM 1381 O O . ALA B 1 2 ? 58.281 -10.555 23.328 1 26.53 2 ALA B O 1
ATOM 1382 N N . ILE B 1 3 ? 56.844 -9.641 24.672 1 25.83 3 ILE B N 1
ATOM 1383 C CA . ILE B 1 3 ? 55.625 -10.125 24.016 1 25.83 3 ILE B CA 1
ATOM 1384 C C . ILE B 1 3 ? 55.438 -9.398 22.688 1 25.83 3 ILE B C 1
ATOM 1386 O O . ILE B 1 3 ? 55.312 -8.172 22.656 1 25.83 3 ILE B O 1
ATOM 1390 N N . ARG B 1 4 ? 56.094 -9.844 21.594 1 24.2 4 ARG B N 1
ATOM 1391 C CA . ARG B 1 4 ? 56.062 -9.281 20.25 1 24.2 4 ARG B CA 1
ATOM 1392 C C . ARG B 1 4 ? 54.625 -9.195 19.734 1 24.2 4 ARG B C 1
ATOM 1394 O O . ARG B 1 4 ? 53.906 -10.188 19.719 1 24.2 4 ARG B O 1
ATOM 1401 N N . CYS B 1 5 ? 53.938 -8.07 19.922 1 27.36 5 CYS B N 1
ATOM 1402 C CA . CYS B 1 5 ? 52.594 -7.641 19.531 1 27.36 5 CYS B CA 1
ATOM 1403 C C . CYS B 1 5 ? 52.406 -7.816 18.031 1 27.36 5 CYS B C 1
ATOM 1405 O O . CYS B 1 5 ? 53.125 -7.23 17.219 1 27.36 5 CYS B O 1
ATOM 1407 N N . PHE B 1 6 ? 52.281 -9.086 17.547 1 27.17 6 PHE B N 1
ATOM 1408 C CA . PHE B 1 6 ? 52.125 -9.359 16.125 1 27.17 6 PHE B CA 1
ATOM 1409 C C . PHE B 1 6 ? 51.031 -8.477 15.523 1 27.17 6 PHE B C 1
ATOM 1411 O O . PHE B 1 6 ? 49.938 -8.398 16.062 1 27.17 6 PHE B O 1
ATOM 1418 N N . SER B 1 7 ? 51.375 -7.387 14.875 1 27.86 7 SER B N 1
ATOM 1419 C CA . SER B 1 7 ? 50.531 -6.41 14.164 1 27.86 7 SER B CA 1
ATOM 1420 C C . SER B 1 7 ? 49.625 -7.094 13.156 1 27.86 7 SER B C 1
ATOM 1422 O O . SER B 1 7 ? 50.062 -7.934 12.367 1 27.86 7 SER B O 1
ATOM 1424 N N . ALA B 1 8 ? 48.344 -7.359 13.516 1 29.45 8 ALA B N 1
ATOM 1425 C CA . ALA B 1 8 ? 47.344 -8 12.672 1 29.45 8 ALA B CA 1
ATOM 1426 C C . ALA B 1 8 ? 47.344 -7.371 11.281 1 29.45 8 ALA B C 1
ATOM 1428 O O . ALA B 1 8 ? 47.469 -6.152 11.141 1 29.45 8 ALA B O 1
ATOM 1429 N N . PRO B 1 9 ? 47.656 -8.164 10.203 1 31.95 9 PRO B N 1
ATOM 1430 C CA . PRO B 1 9 ? 47.781 -7.57 8.867 1 31.95 9 PRO B CA 1
ATOM 1431 C C . PRO B 1 9 ? 46.531 -6.777 8.477 1 31.95 9 PRO B C 1
ATOM 1433 O O . PRO B 1 9 ? 45.438 -7.012 9.016 1 31.95 9 PRO B O 1
ATOM 1436 N N . PRO B 1 10 ? 46.656 -5.578 7.895 1 30.31 10 PRO B N 1
ATOM 1437 C CA . PRO B 1 10 ? 45.531 -4.676 7.574 1 30.31 10 PRO B CA 1
ATOM 1438 C C . PRO B 1 10 ? 44.438 -5.355 6.75 1 30.31 10 PRO B C 1
ATOM 1440 O O . PRO B 1 10 ? 44.719 -6.336 6.051 1 30.31 10 PRO B O 1
ATOM 1443 N N . PRO B 1 11 ? 43.219 -5.379 7.246 1 28.77 11 PRO B N 1
ATOM 1444 C CA . PRO B 1 11 ? 42.156 -6.07 6.543 1 28.77 11 PRO B CA 1
ATOM 1445 C C . PRO B 1 11 ? 42.094 -5.742 5.055 1 28.77 11 PRO B C 1
ATOM 1447 O O . PRO B 1 11 ? 42.594 -4.688 4.637 1 28.77 11 PRO B O 1
ATOM 1450 N N . PRO B 1 12 ? 42.156 -6.75 4.223 1 27.86 12 PRO B N 1
ATOM 1451 C CA . PRO B 1 12 ? 42.25 -6.488 2.785 1 27.86 12 PRO B CA 1
ATOM 1452 C C . PRO B 1 12 ? 41.25 -5.426 2.32 1 27.86 12 PRO B C 1
ATOM 1454 O O . PRO B 1 12 ? 40.219 -5.203 2.975 1 27.86 12 PRO B O 1
ATOM 1457 N N . ALA B 1 13 ? 41.688 -4.535 1.416 1 29.3 13 ALA B N 1
ATOM 1458 C CA . ALA B 1 13 ? 41.031 -3.381 0.83 1 29.3 13 ALA B CA 1
ATOM 1459 C C . ALA B 1 13 ? 39.625 -3.764 0.314 1 29.3 13 ALA B C 1
ATOM 1461 O O . ALA B 1 13 ? 39.406 -4.902 -0.108 1 29.3 13 ALA B O 1
ATOM 1462 N N . ALA B 1 14 ? 38.625 -3.064 0.76 1 29.67 14 ALA B N 1
ATOM 1463 C CA . ALA B 1 14 ? 37.219 -3.141 0.398 1 29.67 14 ALA B CA 1
ATOM 1464 C C . ALA B 1 14 ? 37.031 -3.244 -1.114 1 29.67 14 ALA B C 1
ATOM 1466 O O . ALA B 1 14 ? 37.688 -2.531 -1.872 1 29.67 14 ALA B O 1
ATOM 1467 N N . PRO B 1 15 ? 36.656 -4.422 -1.604 1 28.11 15 PRO B N 1
ATOM 1468 C CA . PRO B 1 15 ? 36.562 -4.523 -3.064 1 28.11 15 PRO B CA 1
ATOM 1469 C C . PRO B 1 15 ? 35.844 -3.342 -3.703 1 28.11 15 PRO B C 1
ATOM 1471 O O . PRO B 1 15 ? 35.031 -2.701 -3.055 1 28.11 15 PRO B O 1
ATOM 1474 N N . ASN B 1 16 ? 36.531 -2.535 -4.566 1 27.27 16 ASN B N 1
ATOM 1475 C CA . ASN B 1 16 ? 36.094 -1.398 -5.379 1 27.27 16 ASN B CA 1
ATOM 1476 C C . ASN B 1 16 ? 34.781 -1.681 -6.102 1 27.27 16 ASN B C 1
ATOM 1478 O O . ASN B 1 16 ? 34.688 -2.635 -6.871 1 27.27 16 ASN B O 1
ATOM 1482 N N . HIS B 1 17 ? 33.719 -1.743 -5.406 1 31.44 17 HIS B N 1
ATOM 1483 C CA . HIS B 1 17 ? 32.406 -1.943 -6.008 1 31.44 17 HIS B CA 1
ATOM 1484 C C . HIS B 1 17 ? 32.188 -0.998 -7.188 1 31.44 17 HIS B C 1
ATOM 1486 O O . HIS B 1 17 ? 31.969 0.201 -6.992 1 31.44 17 HIS B O 1
ATOM 1492 N N . GLY B 1 18 ? 32.938 -1.168 -8.258 1 24.53 18 GLY B N 1
ATOM 1493 C CA . GLY B 1 18 ? 33.062 -0.217 -9.352 1 24.53 18 GLY B CA 1
ATOM 1494 C C . GLY B 1 18 ? 31.75 0.215 -9.945 1 24.53 18 GLY B C 1
ATOM 1495 O O . GLY B 1 18 ? 30.719 0.189 -9.266 1 24.53 18 GLY B O 1
ATOM 1496 N N . PRO B 1 19 ? 31.5 0.087 -11.344 1 29.42 19 PRO B N 1
ATOM 1497 C CA . PRO B 1 19 ? 30.906 0.898 -12.414 1 29.42 19 PRO B CA 1
ATOM 1498 C C . PRO B 1 19 ? 29.406 0.671 -12.555 1 29.42 19 PRO B C 1
ATOM 1500 O O . PRO B 1 19 ? 28.766 1.259 -13.438 1 29.42 19 PRO B O 1
ATOM 1503 N N . ALA B 1 20 ? 28.906 -0.352 -11.945 1 26.39 20 ALA B N 1
ATOM 1504 C CA . ALA B 1 20 ? 27.688 -0.879 -12.562 1 26.39 20 ALA B CA 1
ATOM 1505 C C . ALA B 1 20 ? 26.5 0.04 -12.312 1 26.39 20 ALA B C 1
ATOM 1507 O O . ALA B 1 20 ? 25.359 -0.297 -12.648 1 26.39 20 ALA B O 1
ATOM 1508 N N . ILE B 1 21 ? 26.547 0.876 -11.398 1 31.19 21 ILE B N 1
ATOM 1509 C CA . ILE B 1 21 ? 25.328 1.59 -11 1 31.19 21 ILE B CA 1
ATOM 1510 C C . ILE B 1 21 ? 24.844 2.461 -12.156 1 31.19 21 ILE B C 1
ATOM 1512 O O . ILE B 1 21 ? 23.906 3.244 -12 1 31.19 21 ILE B O 1
ATOM 1516 N N . ASP B 1 22 ? 25.516 2.477 -13.312 1 28.67 22 ASP B N 1
ATOM 1517 C CA . ASP B 1 22 ? 25.297 3.467 -14.359 1 28.67 22 ASP B CA 1
ATOM 1518 C C . ASP B 1 22 ? 23.938 3.258 -15.039 1 28.67 22 ASP B C 1
ATOM 1520 O O . ASP B 1 22 ? 23.281 4.223 -15.43 1 28.67 22 ASP B O 1
ATOM 1524 N N . ASN B 1 23 ? 23.422 1.966 -15.203 1 30.14 23 ASN B N 1
ATOM 1525 C CA . ASN B 1 23 ? 22.656 1.767 -16.422 1 30.14 23 ASN B CA 1
ATOM 1526 C C . ASN B 1 23 ? 21.188 2.115 -16.234 1 30.14 23 ASN B C 1
ATOM 1528 O O . ASN B 1 23 ? 20.484 2.416 -17.203 1 30.14 23 ASN B O 1
ATOM 1532 N N . LEU B 1 24 ? 20.484 1.738 -15.219 1 32.09 24 LEU B N 1
ATOM 1533 C CA . LEU B 1 24 ? 19.016 1.728 -15.32 1 32.09 24 LEU B CA 1
ATOM 1534 C C . LEU B 1 24 ? 18.453 3.121 -15.086 1 32.09 24 LEU B C 1
ATOM 1536 O O . LEU B 1 24 ? 17.297 3.385 -15.414 1 32.09 24 LEU B O 1
ATOM 1540 N N . LEU B 1 25 ? 19.062 4.098 -14.469 1 41.44 25 LEU B N 1
ATOM 1541 C CA . LEU B 1 25 ? 19.031 5.5 -14.859 1 41.44 25 LEU B CA 1
ATOM 1542 C C . LEU B 1 25 ? 19.406 5.656 -16.328 1 41.44 25 LEU B C 1
ATOM 1544 O O . LEU B 1 25 ? 19.516 6.777 -16.828 1 41.44 25 LEU B O 1
ATOM 1548 N N . LYS B 1 26 ? 19.484 4.449 -16.906 1 41 26 LYS B N 1
ATOM 1549 C CA . LYS B 1 26 ? 20.062 4.242 -18.219 1 41 26 LYS B CA 1
ATOM 1550 C C . LYS B 1 26 ? 19.016 4.363 -19.312 1 41 26 LYS B C 1
ATOM 1552 O O . LYS B 1 26 ? 19.344 4.375 -20.5 1 41 26 LYS B O 1
ATOM 1557 N N . THR B 1 27 ? 17.594 4.02 -18.797 1 44.22 27 THR B N 1
ATOM 1558 C CA . THR B 1 27 ? 16.875 4.383 -20.016 1 44.22 27 THR B CA 1
ATOM 1559 C C . THR B 1 27 ? 16.641 5.891 -20.078 1 44.22 27 THR B C 1
ATOM 1561 O O . THR B 1 27 ? 16.406 6.527 -19.047 1 44.22 27 THR B O 1
ATOM 1564 N N . SER B 1 28 ? 16.906 6.48 -21.125 1 50.78 28 SER B N 1
ATOM 1565 C CA . SER B 1 28 ? 16.812 7.898 -21.453 1 50.78 28 SER B CA 1
ATOM 1566 C C . SER B 1 28 ? 15.438 8.453 -21.094 1 50.78 28 SER B C 1
ATOM 1568 O O . SER B 1 28 ? 15.328 9.57 -20.594 1 50.78 28 SER B O 1
ATOM 1570 N N . ALA B 1 29 ? 14.508 7.547 -21.141 1 51.91 29 ALA B N 1
ATOM 1571 C CA . ALA B 1 29 ? 13.141 8.031 -20.984 1 51.91 29 ALA B CA 1
ATOM 1572 C C . ALA B 1 29 ? 12.797 8.242 -19.516 1 51.91 29 ALA B C 1
ATOM 1574 O O . ALA B 1 29 ? 12.141 9.227 -19.156 1 51.91 29 ALA B O 1
ATOM 1575 N N . GLY B 1 30 ? 13.164 7.344 -18.656 1 55.62 30 GLY B N 1
ATOM 1576 C CA . GLY B 1 30 ? 12.922 7.504 -17.234 1 55.62 30 GLY B CA 1
ATOM 1577 C C . GLY B 1 30 ? 13.594 8.727 -16.641 1 55.62 30 GLY B C 1
ATOM 1578 O O . GLY B 1 30 ? 12.992 9.469 -15.867 1 55.62 30 GLY B O 1
ATOM 1579 N N . ARG B 1 31 ? 14.742 8.844 -17.125 1 56.97 31 ARG B N 1
ATOM 1580 C CA . ARG B 1 31 ? 15.5 10.008 -16.672 1 56.97 31 ARG B CA 1
ATOM 1581 C C . ARG B 1 31 ? 14.844 11.297 -17.156 1 56.97 31 ARG B C 1
ATOM 1583 O O . ARG B 1 31 ? 14.773 12.281 -16.406 1 56.97 31 ARG B O 1
ATOM 1590 N N . ALA B 1 32 ? 14.406 11.164 -18.375 1 58.34 32 ALA B N 1
ATOM 1591 C CA . ALA B 1 32 ? 13.75 12.336 -18.953 1 58.34 32 ALA B CA 1
ATOM 1592 C C . ALA B 1 32 ? 12.484 12.688 -18.188 1 58.34 32 ALA B C 1
ATOM 1594 O O . ALA B 1 32 ? 12.211 13.859 -17.938 1 58.34 32 ALA B O 1
ATOM 1595 N N . ARG B 1 33 ? 11.758 11.617 -17.797 1 60.5 33 ARG B N 1
ATOM 1596 C CA . ARG B 1 33 ? 10.508 11.836 -17.062 1 60.5 33 ARG B CA 1
ATOM 1597 C C . ARG B 1 33 ? 10.781 12.398 -15.68 1 60.5 33 ARG B C 1
ATOM 1599 O O . ARG B 1 33 ? 10.07 13.297 -15.219 1 60.5 33 ARG B O 1
ATOM 1606 N N . LEU B 1 34 ? 11.742 11.898 -15.086 1 63.81 34 LEU B N 1
ATOM 1607 C CA . LEU B 1 34 ? 12.156 12.383 -13.773 1 63.81 34 LEU B CA 1
ATOM 1608 C C . LEU B 1 34 ? 12.594 13.836 -13.844 1 63.81 34 LEU B C 1
ATOM 1610 O O . LEU B 1 34 ? 12.258 14.633 -12.969 1 63.81 34 LEU B O 1
ATOM 1614 N N . GLN B 1 35 ? 13.328 14.086 -14.836 1 62.38 35 GLN B N 1
ATOM 1615 C CA . GLN B 1 35 ? 13.75 15.469 -15.031 1 62.38 35 GLN B CA 1
ATOM 1616 C C . GLN B 1 35 ? 12.547 16.3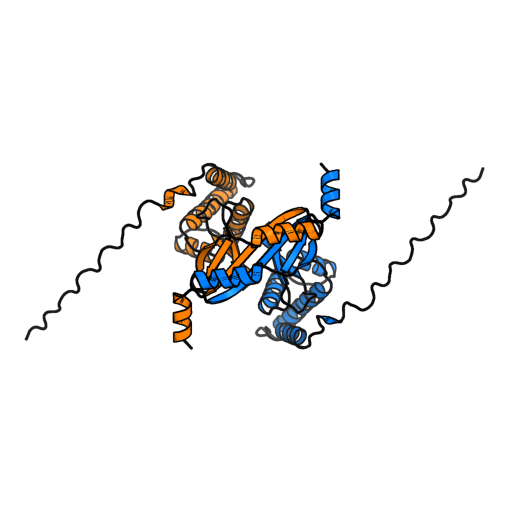91 -15.227 1 62.38 35 GLN B C 1
ATOM 1618 O O . GLN B 1 35 ? 12.531 17.516 -14.703 1 62.38 35 GLN B O 1
ATOM 1623 N N . PHE B 1 36 ? 11.641 15.891 -15.938 1 63.31 36 PHE B N 1
ATOM 1624 C CA . PHE B 1 36 ? 10.438 16.688 -16.188 1 63.31 36 PHE B CA 1
ATOM 1625 C C . PHE B 1 36 ? 9.688 16.938 -14.883 1 63.31 36 PHE B C 1
ATOM 1627 O O . PHE B 1 36 ? 9.219 18.047 -14.641 1 63.31 36 PHE B O 1
ATOM 1634 N N . MET B 1 37 ? 9.57 15.953 -14.109 1 62.75 37 MET B N 1
ATOM 1635 C CA . MET B 1 37 ? 8.828 16.078 -12.852 1 62.75 37 MET B CA 1
ATOM 1636 C C . MET B 1 37 ? 9.508 17.094 -11.93 1 62.75 37 MET B C 1
ATOM 1638 O O . MET B 1 37 ? 8.836 17.891 -11.273 1 62.75 37 MET B O 1
ATOM 1642 N N . VAL B 1 38 ? 10.727 17.094 -11.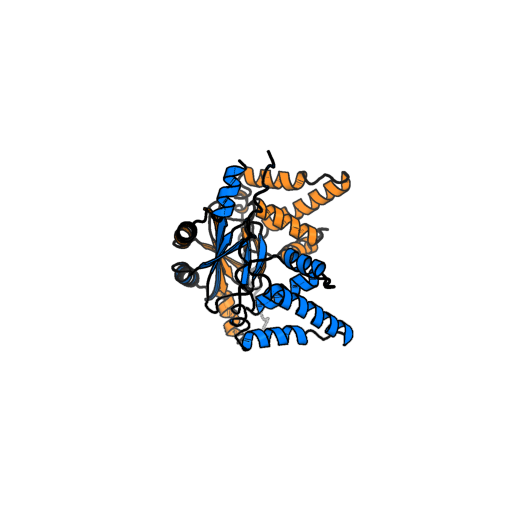922 1 68.25 38 VAL B N 1
ATOM 1643 C CA . VAL B 1 38 ? 11.492 17.984 -11.047 1 68.25 38 VAL B CA 1
ATOM 1644 C C . VAL B 1 38 ? 11.367 19.422 -11.531 1 68.25 38 VAL B C 1
ATOM 1646 O O . VAL B 1 38 ? 11.305 20.359 -10.719 1 68.25 38 VAL B O 1
ATOM 1649 N N . SER B 1 39 ? 11.195 19.625 -12.781 1 61.62 39 SER B N 1
ATOM 1650 C CA . SER B 1 39 ? 11.172 20.969 -13.367 1 61.62 39 SER B CA 1
ATOM 1651 C C . SER B 1 39 ? 9.766 21.547 -13.344 1 61.62 39 SER B C 1
ATOM 1653 O O . SER B 1 39 ? 9.594 22.766 -13.188 1 61.62 39 SER B O 1
ATOM 1655 N N . LYS B 1 40 ? 8.719 20.922 -13.492 1 56.62 40 LYS B N 1
ATOM 1656 C CA . LYS B 1 40 ? 7.41 21.453 -13.883 1 56.62 40 LYS B CA 1
ATOM 1657 C C . LYS B 1 40 ? 6.625 21.938 -12.672 1 56.62 40 LYS B C 1
ATOM 1659 O O . LYS B 1 40 ? 5.652 22.672 -12.812 1 56.62 40 LYS B O 1
ATOM 1664 N N . ASN B 1 41 ? 6.582 21.391 -11.617 1 52.56 41 ASN B N 1
ATOM 1665 C CA . ASN B 1 41 ? 5.609 21.859 -10.633 1 52.56 41 ASN B CA 1
ATOM 1666 C C . ASN B 1 41 ? 5.891 23.281 -10.188 1 52.56 41 ASN B C 1
ATOM 1668 O O . ASN B 1 41 ? 5.746 23.625 -9.016 1 52.56 41 ASN B O 1
ATOM 1672 N N . SER B 1 42 ? 6.488 24.078 -11.008 1 47.38 42 SER B N 1
ATOM 1673 C CA . SER B 1 42 ? 6.965 25.406 -10.617 1 47.38 42 SER B CA 1
ATOM 1674 C C . SER B 1 42 ? 5.848 26.438 -10.68 1 47.38 42 SER B C 1
ATOM 1676 O O . SER B 1 42 ? 5.93 27.406 -11.438 1 47.38 42 SER B O 1
ATOM 1678 N N . THR B 1 43 ? 4.598 26.094 -10.445 1 46.84 43 THR B N 1
ATOM 1679 C CA . THR B 1 43 ? 3.707 27.234 -10.625 1 46.84 43 THR B CA 1
ATOM 1680 C C . THR B 1 43 ? 3.891 28.25 -9.492 1 46.84 43 THR B C 1
ATOM 1682 O O . THR B 1 43 ? 3.256 29.312 -9.492 1 46.84 43 THR B O 1
ATOM 1685 N N . GLY B 1 44 ? 4.414 27.953 -8.414 1 50.28 44 GLY B N 1
ATOM 1686 C CA . GLY B 1 44 ? 4.582 29.031 -7.449 1 50.28 44 GLY B CA 1
ATOM 1687 C C . GLY B 1 44 ? 5.637 30.031 -7.863 1 50.28 44 GLY B C 1
ATOM 1688 O O . GLY B 1 44 ? 6.242 29.906 -8.93 1 50.28 44 GLY B O 1
ATOM 1689 N N . GLY B 1 45 ? 5.754 31.172 -7.059 1 55.84 45 GLY B N 1
ATOM 1690 C CA . GLY B 1 45 ? 6.828 32.094 -7.352 1 55.84 45 GLY B CA 1
ATOM 1691 C C . GLY B 1 45 ? 8.156 31.422 -7.621 1 55.84 45 GLY B C 1
ATOM 1692 O O . GLY B 1 45 ? 8.359 30.266 -7.23 1 55.84 45 GLY B O 1
ATOM 1693 N N . ILE B 1 46 ? 8.875 31.922 -8.445 1 56.84 46 ILE B N 1
ATOM 1694 C CA . ILE B 1 46 ? 10.125 31.406 -9 1 56.84 46 ILE B CA 1
ATOM 1695 C C . ILE B 1 46 ? 10.945 30.734 -7.902 1 56.84 46 ILE B C 1
ATOM 1697 O O . ILE B 1 46 ? 11.461 29.625 -8.086 1 56.84 46 ILE B O 1
ATOM 1701 N N . SER B 1 47 ? 10.82 31.297 -6.629 1 61.75 47 SER B N 1
ATOM 1702 C CA . SER B 1 47 ? 11.68 30.797 -5.562 1 61.75 47 SER B CA 1
ATOM 1703 C C . SER B 1 47 ? 11.125 29.516 -4.961 1 61.75 47 SER B C 1
ATOM 1705 O O . SER B 1 47 ? 11.875 28.578 -4.688 1 61.75 47 SER B O 1
ATOM 1707 N N . ILE B 1 48 ? 9.836 29.5 -4.797 1 60.16 48 ILE B N 1
ATOM 1708 C CA . ILE B 1 48 ? 9.211 28.312 -4.207 1 60.16 48 ILE B CA 1
ATOM 1709 C C . ILE B 1 48 ? 9.305 27.141 -5.18 1 60.16 48 ILE B C 1
ATOM 1711 O O . ILE B 1 48 ? 9.617 26.016 -4.777 1 60.16 48 ILE B O 1
ATOM 1715 N N . GLY B 1 49 ? 9.117 27.484 -6.395 1 67.88 49 GLY B N 1
ATOM 1716 C CA . GLY B 1 49 ? 9.25 26.484 -7.441 1 67.88 49 GLY B CA 1
ATOM 1717 C C . GLY B 1 49 ? 10.648 25.906 -7.535 1 67.88 49 GLY B C 1
ATOM 1718 O O . GLY B 1 49 ? 10.812 24.688 -7.688 1 67.88 49 GLY B O 1
ATOM 1719 N N . GLN B 1 50 ? 11.633 26.844 -7.41 1 69.75 50 GLN B N 1
ATOM 1720 C CA . GLN B 1 50 ? 13.023 26.406 -7.477 1 69.75 50 GLN B CA 1
ATOM 1721 C C . GLN B 1 50 ? 13.375 25.516 -6.289 1 69.75 50 GLN B C 1
ATOM 1723 O O . GLN B 1 50 ? 14.055 24.5 -6.453 1 69.75 50 GLN B O 1
ATOM 1728 N N . ARG B 1 51 ? 12.992 25.891 -5.078 1 74.12 51 ARG B N 1
ATOM 1729 C CA . ARG B 1 51 ? 13.242 25.078 -3.885 1 74.12 51 ARG B CA 1
ATOM 1730 C C . ARG B 1 51 ? 12.609 23.703 -4.016 1 74.12 51 ARG B C 1
ATOM 1732 O O . ARG B 1 51 ? 13.242 22.688 -3.695 1 74.12 51 ARG B O 1
ATOM 1739 N N . ASN B 1 52 ? 11.445 23.75 -4.578 1 80.62 52 AS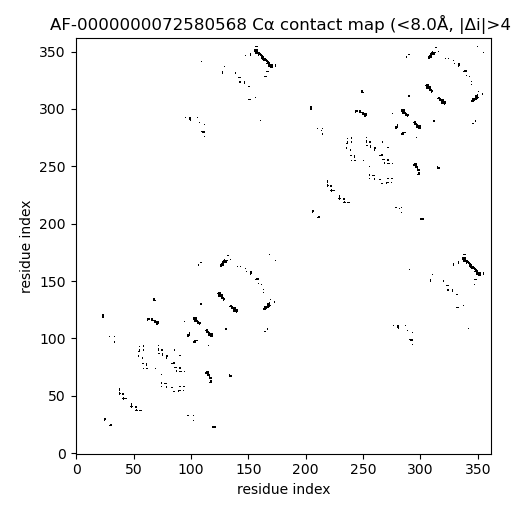N B N 1
ATOM 1740 C CA . ASN B 1 52 ? 10.742 22.5 -4.773 1 80.62 52 ASN B CA 1
ATOM 1741 C C . ASN B 1 52 ? 11.477 21.578 -5.75 1 80.62 52 ASN B C 1
ATOM 1743 O O . ASN B 1 52 ? 11.602 20.375 -5.508 1 80.62 52 ASN B O 1
ATOM 1747 N N . THR B 1 53 ? 12.07 22.297 -6.637 1 88.31 53 THR B N 1
ATOM 1748 C CA . THR B 1 53 ? 12.805 21.516 -7.629 1 88.31 53 THR B CA 1
ATOM 1749 C C . THR B 1 53 ? 14.062 20.906 -7.02 1 88.31 53 THR B C 1
ATOM 1751 O O . THR B 1 53 ? 14.383 19.75 -7.266 1 88.31 53 THR B O 1
ATOM 1754 N N . ARG B 1 54 ? 14.766 21.703 -6.199 1 90.56 54 ARG B N 1
ATOM 1755 C CA . ARG B 1 54 ? 15.984 21.219 -5.559 1 90.56 54 ARG B CA 1
ATOM 1756 C C . ARG B 1 54 ? 15.688 20.094 -4.578 1 90.56 54 ARG B C 1
ATOM 1758 O O . ARG B 1 54 ? 16.422 19.109 -4.516 1 90.56 54 ARG B O 1
ATOM 1765 N N . GLN B 1 55 ? 14.688 20.25 -3.809 1 93.12 55 GLN B N 1
ATOM 1766 C CA . GLN B 1 55 ? 14.305 19.234 -2.834 1 93.12 55 GLN B CA 1
ATOM 1767 C C . GLN B 1 55 ? 13.906 17.938 -3.523 1 93.12 55 GLN B C 1
ATOM 1769 O O . GLN B 1 55 ? 14.289 16.844 -3.086 1 93.12 55 GLN B O 1
ATOM 1774 N N . ARG B 1 56 ? 13.203 18.062 -4.562 1 93.19 56 ARG B N 1
ATOM 1775 C CA . ARG B 1 56 ? 12.805 16.875 -5.316 1 93.19 56 ARG B CA 1
ATOM 1776 C C . ARG B 1 56 ? 14.023 16.188 -5.926 1 93.19 56 ARG B C 1
ATOM 1778 O O . ARG B 1 56 ? 14.117 14.953 -5.914 1 93.19 56 ARG B O 1
ATOM 1785 N N . ALA B 1 57 ? 14.875 16.984 -6.406 1 93.62 57 ALA B N 1
ATOM 1786 C CA . ALA B 1 57 ? 16.094 16.422 -6.973 1 93.62 57 ALA B CA 1
ATOM 1787 C C . ALA B 1 57 ? 16.906 15.672 -5.914 1 93.62 57 ALA B C 1
ATOM 1789 O O . ALA B 1 57 ? 17.484 14.625 -6.203 1 93.62 57 ALA B O 1
ATOM 1790 N N . ALA B 1 58 ? 16.953 16.188 -4.77 1 95.5 58 ALA B N 1
ATOM 1791 C CA . ALA B 1 58 ? 17.656 15.531 -3.674 1 95.5 58 ALA B CA 1
ATOM 1792 C C . ALA B 1 58 ? 17.031 14.18 -3.352 1 95.5 58 ALA B C 1
ATOM 1794 O O . ALA B 1 58 ? 17.734 13.203 -3.096 1 95.5 58 ALA B O 1
ATOM 1795 N N . VAL B 1 59 ? 15.75 14.062 -3.393 1 96.38 59 VAL B N 1
ATOM 1796 C CA . VAL B 1 59 ? 15.039 12.812 -3.137 1 96.38 59 VAL B CA 1
ATOM 1797 C C . VAL B 1 59 ? 15.391 11.789 -4.211 1 96.38 59 VAL B C 1
ATOM 1799 O O . VAL B 1 59 ? 15.711 10.641 -3.9 1 96.38 59 VAL B O 1
ATOM 1802 N N . VAL B 1 60 ? 15.359 12.227 -5.375 1 93.12 60 VAL B N 1
ATOM 1803 C CA . VAL B 1 60 ? 15.656 11.359 -6.504 1 93.12 60 VAL B CA 1
ATOM 1804 C C . VAL B 1 60 ? 17.078 10.836 -6.391 1 93.12 60 VAL B C 1
ATOM 1806 O O . VAL B 1 60 ? 17.328 9.633 -6.535 1 93.12 60 VAL B O 1
ATOM 1809 N N . ALA B 1 61 ? 17.953 11.734 -6.094 1 93.31 61 ALA B N 1
ATOM 1810 C CA . ALA B 1 61 ? 19.359 11.359 -5.965 1 93.31 61 ALA B CA 1
ATOM 1811 C C . ALA B 1 61 ? 19.562 10.367 -4.82 1 93.31 61 ALA B C 1
ATOM 1813 O O . ALA B 1 61 ? 20.344 9.422 -4.941 1 93.31 61 ALA B O 1
ATOM 1814 N N . MET B 1 62 ? 18.922 10.586 -3.729 1 94.44 62 MET B N 1
ATOM 1815 C CA . MET B 1 62 ? 19.047 9.695 -2.574 1 94.44 62 MET B CA 1
ATOM 1816 C C . MET B 1 62 ? 18.547 8.297 -2.91 1 94.44 62 MET B C 1
ATOM 1818 O O . MET B 1 62 ? 19.156 7.305 -2.518 1 94.44 62 MET B O 1
ATOM 1822 N N . LEU B 1 63 ? 17.438 8.234 -3.652 1 92.94 63 LEU B N 1
ATOM 1823 C CA . LEU B 1 63 ? 16.859 6.945 -4.008 1 92.94 63 LEU B CA 1
ATOM 1824 C C . LEU B 1 63 ? 17.812 6.145 -4.891 1 92.94 63 LEU B C 1
ATOM 1826 O O . LEU B 1 63 ? 17.812 4.91 -4.844 1 92.94 63 LEU B O 1
ATOM 1830 N N . GLU B 1 64 ? 18.625 6.824 -5.602 1 89.88 64 GLU B N 1
ATOM 1831 C CA . GLU B 1 64 ? 19.578 6.164 -6.473 1 89.88 64 GLU B CA 1
ATOM 1832 C C . GLU B 1 64 ? 20.672 5.465 -5.656 1 89.88 64 GLU B C 1
ATOM 1834 O O . GLU B 1 64 ? 21.328 4.547 -6.152 1 89.88 64 GLU B O 1
ATOM 1839 N N . GLN B 1 65 ? 20.781 5.863 -4.457 1 89.88 65 GLN B N 1
ATOM 1840 C CA . GLN B 1 65 ? 21.844 5.336 -3.613 1 89.88 65 GLN B CA 1
ATOM 1841 C C . GLN B 1 65 ? 21.328 4.234 -2.691 1 89.88 65 GLN B C 1
ATOM 1843 O O . GLN B 1 65 ? 22.094 3.613 -1.963 1 89.88 65 GLN B O 1
ATOM 1848 N N . VAL B 1 66 ? 20.125 4.012 -2.715 1 88.5 66 VAL B N 1
ATOM 1849 C CA . VAL B 1 66 ? 19.516 3.033 -1.82 1 88.5 66 VAL B CA 1
ATOM 1850 C C . VAL B 1 66 ? 19.188 1.757 -2.594 1 88.5 66 VAL B C 1
ATOM 1852 O O . VAL B 1 66 ? 18.438 1.789 -3.57 1 88.5 66 VAL B O 1
ATOM 1855 N N . GLU B 1 67 ? 19.719 0.654 -2.193 1 88.44 67 GLU B N 1
ATOM 1856 C CA . GLU B 1 67 ? 19.562 -0.604 -2.92 1 88.44 67 GLU B CA 1
ATOM 1857 C C . GLU B 1 67 ? 18.344 -1.377 -2.439 1 88.44 67 GLU B C 1
ATOM 1859 O O . GLU B 1 67 ? 17.766 -2.166 -3.191 1 88.44 67 GLU B O 1
ATOM 1864 N N . GLU B 1 68 ? 18 -1.104 -1.21 1 93.31 68 GLU B N 1
ATOM 1865 C CA . GLU B 1 68 ? 16.875 -1.825 -0.619 1 93.31 68 GLU B CA 1
ATOM 1866 C C . GLU B 1 68 ? 15.602 -0.976 -0.629 1 93.31 68 GLU B C 1
ATOM 1868 O O . GLU B 1 68 ? 15.664 0.242 -0.812 1 93.31 68 GLU B O 1
ATOM 1873 N N . PHE B 1 69 ? 14.523 -1.677 -0.493 1 95.94 69 PHE B N 1
ATOM 1874 C CA . PHE B 1 69 ? 13.289 -0.93 -0.272 1 95.94 69 PHE B CA 1
ATOM 1875 C C . PHE B 1 69 ? 13.398 -0.063 0.977 1 95.94 69 PHE B C 1
ATOM 1877 O O . PHE B 1 69 ? 13.898 -0.514 2.01 1 95.94 69 PHE B O 1
ATOM 1884 N N . ALA B 1 70 ? 12.93 1.181 0.814 1 96.38 70 ALA B N 1
ATOM 1885 C CA . ALA B 1 70 ? 12.984 2.127 1.925 1 96.38 70 ALA B CA 1
ATOM 1886 C C . ALA B 1 70 ? 11.672 2.898 2.055 1 96.38 70 ALA B C 1
ATOM 1888 O O . ALA B 1 70 ? 11.016 3.189 1.053 1 96.38 70 ALA B O 1
ATOM 1889 N N . SER B 1 71 ? 11.336 3.191 3.312 1 95.56 71 SER B N 1
ATOM 1890 C CA . SER B 1 71 ? 10.164 4.043 3.529 1 95.56 71 SER B CA 1
ATOM 1891 C C . SER B 1 71 ? 10.5 5.508 3.281 1 95.56 71 SER B C 1
ATOM 1893 O O . SER B 1 71 ? 11.672 5.883 3.203 1 95.56 71 SER B O 1
ATOM 1895 N N . ALA B 1 72 ? 9.398 6.262 3.199 1 95.62 72 ALA B N 1
ATOM 1896 C CA . ALA B 1 72 ? 9.602 7.703 3.102 1 95.62 72 ALA B CA 1
ATOM 1897 C C . ALA B 1 72 ? 10.352 8.234 4.32 1 95.62 72 ALA B C 1
ATOM 1899 O O . ALA B 1 72 ? 11.234 9.086 4.191 1 95.62 72 ALA B O 1
ATOM 1900 N N . GLN B 1 73 ? 10.031 7.711 5.434 1 95.81 73 GLN B N 1
ATOM 1901 C CA . GLN B 1 73 ? 10.711 8.109 6.664 1 95.81 73 GLN B CA 1
ATOM 1902 C C . GLN B 1 73 ? 12.195 7.754 6.609 1 95.81 73 GLN B C 1
ATOM 1904 O O . GLN B 1 73 ? 13.039 8.547 7.039 1 95.81 73 GLN B O 1
ATOM 1909 N N . ASP B 1 74 ? 12.5 6.594 6.105 1 96.62 74 ASP B N 1
ATOM 1910 C CA . ASP B 1 74 ? 13.883 6.172 5.938 1 96.62 74 ASP B CA 1
ATOM 1911 C C . ASP B 1 74 ? 14.648 7.137 5.031 1 96.62 74 ASP B C 1
ATOM 1913 O O . ASP B 1 74 ? 15.75 7.578 5.371 1 96.62 74 ASP B O 1
ATOM 1917 N N . ILE B 1 75 ? 14.023 7.363 3.906 1 97.06 75 ILE B N 1
ATOM 1918 C CA . ILE B 1 75 ? 14.648 8.227 2.914 1 97.06 75 ILE B CA 1
ATOM 1919 C C . ILE B 1 75 ? 14.844 9.625 3.502 1 97.06 75 ILE B C 1
ATOM 1921 O O . ILE B 1 75 ? 15.906 10.234 3.332 1 97.06 75 ILE B O 1
ATOM 1925 N N . HIS B 1 76 ? 13.898 10.117 4.219 1 98.06 76 HIS B N 1
ATOM 1926 C CA . HIS B 1 76 ? 13.992 11.422 4.863 1 98.06 76 HIS B CA 1
ATOM 1927 C C . HIS B 1 76 ? 15.141 11.469 5.863 1 98.06 76 HIS B C 1
ATOM 1929 O O . HIS B 1 76 ? 15.922 12.422 5.879 1 98.06 76 HIS B O 1
ATOM 1935 N N . ALA B 1 77 ? 15.211 10.477 6.629 1 97.81 77 ALA B N 1
ATOM 1936 C CA . ALA B 1 77 ? 16.266 10.406 7.633 1 97.81 77 ALA B CA 1
ATOM 1937 C C . ALA B 1 77 ? 17.641 10.438 6.984 1 97.81 77 ALA B C 1
ATOM 1939 O O . ALA B 1 77 ? 18.562 11.094 7.488 1 97.81 77 ALA B O 1
ATOM 1940 N N . ARG B 1 78 ? 17.766 9.734 5.891 1 96.88 78 ARG B N 1
ATOM 1941 C CA . ARG B 1 78 ? 19.031 9.711 5.176 1 96.88 78 ARG B CA 1
ATOM 1942 C C . ARG B 1 78 ? 19.359 11.086 4.594 1 96.88 78 ARG B C 1
ATOM 1944 O O . ARG B 1 78 ? 20.516 11.516 4.602 1 96.88 78 ARG B O 1
ATOM 1951 N N . LEU B 1 79 ? 18.375 11.719 4.102 1 97.69 79 LEU B N 1
ATOM 1952 C CA . LEU B 1 79 ? 18.547 13.055 3.553 1 97.69 79 LEU B CA 1
ATOM 1953 C C . LEU B 1 79 ? 18.984 14.031 4.637 1 97.69 79 LEU B C 1
ATOM 1955 O O . LEU B 1 79 ? 19.906 14.82 4.434 1 97.69 79 LEU B O 1
ATOM 1959 N N . VAL B 1 80 ? 18.328 14 5.789 1 97.69 80 VAL B N 1
ATOM 1960 C CA . VAL B 1 80 ? 18.672 14.867 6.91 1 97.69 80 VAL B CA 1
ATOM 1961 C C . VAL B 1 80 ? 20.094 14.594 7.363 1 97.69 80 VAL B C 1
ATOM 1963 O O . VAL B 1 80 ? 20.875 15.523 7.602 1 97.69 80 VAL B O 1
ATOM 1966 N N . ALA B 1 81 ? 20.391 13.398 7.414 1 97.31 81 ALA B N 1
ATOM 1967 C CA . ALA B 1 81 ? 21.734 13.008 7.82 1 97.31 81 ALA B CA 1
ATOM 1968 C C . ALA B 1 81 ? 22.781 13.523 6.836 1 97.31 81 ALA B C 1
ATOM 1970 O O . ALA B 1 81 ? 23.906 13.836 7.223 1 97.31 81 ALA B O 1
ATOM 1971 N N . ALA B 1 82 ? 22.422 13.633 5.613 1 96.12 82 ALA B N 1
ATOM 1972 C CA . ALA B 1 82 ? 23.328 14.102 4.566 1 96.12 82 ALA B CA 1
ATOM 1973 C C . ALA B 1 82 ? 23.359 15.633 4.516 1 96.12 82 ALA B C 1
ATOM 1975 O O . ALA B 1 82 ? 24.016 16.219 3.654 1 96.12 82 ALA B O 1
ATOM 1976 N N . GLY B 1 83 ? 22.469 16.297 5.332 1 96.5 83 GLY B N 1
ATOM 1977 C CA . GLY B 1 83 ? 22.516 17.75 5.422 1 96.5 83 GLY B CA 1
ATOM 1978 C C . GLY B 1 83 ? 21.516 18.438 4.508 1 96.5 83 GLY B C 1
ATOM 1979 O O . GLY B 1 83 ? 21.562 19.656 4.316 1 96.5 83 GLY B O 1
ATOM 1980 N N . GLU B 1 84 ? 20.656 17.641 3.949 1 96.12 84 GLU B N 1
ATOM 1981 C CA . GLU B 1 84 ? 19.656 18.219 3.068 1 96.12 84 GLU B CA 1
ATOM 1982 C C . GLU B 1 84 ? 18.5 18.812 3.869 1 96.12 84 GLU B C 1
ATOM 1984 O O . GLU B 1 84 ? 18.078 18.25 4.875 1 96.12 84 GLU B O 1
ATOM 1989 N N . LYS B 1 85 ? 17.984 19.922 3.41 1 94.06 85 LYS B N 1
ATOM 1990 C CA . LYS B 1 85 ? 16.828 20.562 4.012 1 94.06 85 LYS B CA 1
ATOM 1991 C C . LYS B 1 85 ? 15.547 20.234 3.24 1 94.06 85 LYS B C 1
ATOM 1993 O O . LYS B 1 85 ? 15.102 21.016 2.398 1 94.06 85 LYS B O 1
ATOM 1998 N N . VAL B 1 86 ? 15.008 19.141 3.512 1 95.38 86 VAL B N 1
ATOM 1999 C CA . VAL B 1 86 ? 13.797 18.672 2.846 1 95.38 86 VAL B CA 1
ATOM 2000 C C . VAL B 1 86 ? 12.781 18.219 3.889 1 95.38 86 VAL B C 1
ATOM 2002 O O . VAL B 1 86 ? 13.125 17.531 4.844 1 95.38 86 VAL B O 1
ATOM 2005 N N . GLY B 1 87 ? 11.609 18.625 3.754 1 95.12 87 GLY B N 1
ATOM 2006 C CA . GLY B 1 87 ? 10.547 18.172 4.645 1 95.12 87 GLY B CA 1
ATOM 2007 C C . GLY B 1 87 ? 10.047 16.781 4.309 1 95.12 87 GLY B C 1
ATOM 2008 O O . GLY B 1 87 ? 10.109 16.344 3.154 1 95.12 87 GLY B O 1
ATOM 2009 N N . LEU B 1 88 ? 9.516 16.141 5.32 1 95.75 88 LEU B N 1
ATOM 2010 C CA . LEU B 1 88 ? 9 14.789 5.152 1 95.75 88 LEU B CA 1
ATOM 2011 C C . LEU B 1 88 ? 7.836 14.766 4.168 1 95.75 88 LEU B C 1
ATOM 2013 O O . LEU B 1 88 ? 7.73 13.852 3.348 1 95.75 88 LEU B O 1
ATOM 2017 N N . THR B 1 89 ? 7.016 15.672 4.203 1 93.06 89 THR B N 1
ATOM 2018 C CA . THR B 1 89 ? 5.875 15.734 3.299 1 93.06 89 THR B CA 1
ATOM 2019 C C . THR B 1 89 ? 6.34 15.805 1.848 1 93.06 89 THR B C 1
ATOM 2021 O O . THR B 1 89 ? 5.781 15.125 0.981 1 93.06 89 THR B O 1
ATOM 2024 N N . THR B 1 90 ? 7.305 16.594 1.599 1 94.62 90 THR B N 1
ATOM 2025 C CA . THR B 1 90 ? 7.871 16.688 0.259 1 94.62 90 THR B CA 1
ATOM 2026 C C . THR B 1 90 ? 8.43 15.352 -0.197 1 94.62 90 THR B C 1
ATOM 2028 O O . THR B 1 90 ? 8.25 14.953 -1.349 1 94.62 90 THR B O 1
ATOM 2031 N N . VAL B 1 91 ? 9.07 14.641 0.718 1 96.75 91 VAL B N 1
ATOM 2032 C CA . VAL B 1 91 ? 9.609 13.32 0.405 1 96.75 91 VAL B CA 1
ATOM 2033 C C . VAL B 1 91 ? 8.477 12.383 -0.011 1 96.75 91 VAL B C 1
ATOM 2035 O O . VAL B 1 91 ? 8.547 11.75 -1.064 1 96.75 91 VAL B O 1
ATOM 2038 N N . TYR B 1 92 ? 7.48 12.414 0.728 1 94 92 TYR B N 1
ATOM 2039 C CA . TYR B 1 92 ? 6.332 11.555 0.468 1 94 92 TYR B CA 1
ATOM 2040 C C . TYR B 1 92 ? 5.738 11.836 -0.908 1 94 92 TYR B C 1
ATOM 2042 O O . TYR B 1 92 ? 5.547 10.914 -1.708 1 94 92 TYR B O 1
ATOM 2050 N N . ARG B 1 93 ? 5.461 12.898 -1.148 1 90.06 93 ARG B N 1
ATOM 2051 C CA . ARG B 1 93 ? 4.801 13.289 -2.391 1 90.06 93 ARG B CA 1
ATOM 2052 C C . ARG B 1 93 ? 5.688 13 -3.596 1 90.06 93 ARG B C 1
ATOM 2054 O O . ARG B 1 93 ? 5.199 12.586 -4.648 1 90.06 93 ARG B O 1
ATOM 2061 N N . THR B 1 94 ? 6.938 13.359 -3.473 1 93.38 94 THR B N 1
ATOM 2062 C CA . THR B 1 94 ? 7.871 13.078 -4.559 1 93.38 94 THR B CA 1
ATOM 2063 C C . THR B 1 94 ? 7.898 11.586 -4.875 1 93.38 94 THR B C 1
ATOM 2065 O O . THR B 1 94 ? 7.805 11.195 -6.043 1 93.38 94 THR B O 1
ATOM 2068 N N . LEU B 1 95 ? 7.977 10.852 -3.83 1 94.12 95 LEU B N 1
ATOM 2069 C CA . LEU B 1 95 ? 8.008 9.406 -4.008 1 94.12 95 LEU B CA 1
ATOM 2070 C C . LEU B 1 95 ? 6.711 8.906 -4.637 1 94.12 95 LEU B C 1
ATOM 2072 O O . LEU B 1 95 ? 6.734 8.047 -5.52 1 94.12 95 LEU B O 1
ATOM 2076 N N . GLN B 1 96 ? 5.664 9.422 -4.227 1 90.25 96 GLN B N 1
ATOM 2077 C CA . GLN B 1 96 ? 4.367 9.055 -4.781 1 90.25 96 GLN B CA 1
ATOM 2078 C C . GLN B 1 96 ? 4.281 9.406 -6.266 1 90.25 96 GLN B C 1
ATOM 2080 O O . GLN B 1 96 ? 3.77 8.625 -7.066 1 90.25 96 GLN B O 1
ATOM 2085 N N . GLN B 1 97 ? 4.75 10.547 -6.566 1 90.06 97 GLN B N 1
ATOM 2086 C CA . GLN B 1 97 ? 4.75 10.961 -7.965 1 90.06 97 GLN B CA 1
ATOM 2087 C C . GLN B 1 97 ? 5.648 10.055 -8.805 1 90.06 97 GLN B C 1
ATOM 2089 O O . GLN B 1 97 ? 5.277 9.664 -9.914 1 90.06 97 GLN B O 1
ATOM 2094 N N . MET B 1 98 ? 6.77 9.781 -8.32 1 90.81 98 MET B N 1
ATOM 2095 C CA . MET B 1 98 ? 7.684 8.891 -9.023 1 90.81 98 MET B CA 1
ATOM 2096 C C . MET B 1 98 ? 7.059 7.516 -9.219 1 90.81 98 MET B C 1
ATOM 2098 O O . MET B 1 98 ? 7.238 6.891 -10.266 1 90.81 98 MET B O 1
ATOM 2102 N N . SER B 1 99 ? 6.422 7.059 -8.266 1 91 99 SER B N 1
ATOM 2103 C CA . SER B 1 99 ? 5.746 5.766 -8.352 1 91 99 SER B CA 1
ATOM 2104 C C . SER B 1 99 ? 4.648 5.785 -9.414 1 91 99 SER B C 1
ATOM 2106 O O . SER B 1 99 ? 4.543 4.859 -10.219 1 91 99 SER B O 1
ATOM 2108 N N . ALA B 1 100 ? 3.885 6.809 -9.391 1 84.12 100 ALA B N 1
ATOM 2109 C CA . ALA B 1 100 ? 2.779 6.949 -10.336 1 84.12 100 ALA B CA 1
ATOM 2110 C C . ALA B 1 100 ? 3.287 6.969 -11.773 1 84.12 100 ALA B C 1
ATOM 2112 O O . ALA B 1 100 ? 2.594 6.52 -12.688 1 84.12 100 ALA B O 1
ATOM 2113 N N . MET B 1 101 ? 4.465 7.363 -11.883 1 84.56 101 MET B N 1
ATOM 2114 C CA . MET B 1 101 ? 5.059 7.449 -13.211 1 84.56 101 MET B CA 1
ATOM 2115 C C . MET B 1 101 ? 5.766 6.148 -13.578 1 84.56 101 MET B C 1
ATOM 2117 O O . MET B 1 101 ? 6.285 6.012 -14.688 1 84.56 101 MET B O 1
ATOM 2121 N N . GLY B 1 102 ? 5.848 5.27 -12.695 1 84.81 102 GLY B N 1
ATOM 2122 C CA . GLY B 1 102 ? 6.488 3.99 -12.953 1 84.81 102 GLY B CA 1
ATOM 2123 C C . GLY B 1 102 ? 8 4.055 -12.859 1 84.81 102 GLY B C 1
ATOM 2124 O O . GLY B 1 102 ? 8.695 3.156 -13.344 1 84.81 102 GLY B O 1
ATOM 2125 N N . ALA B 1 103 ? 8.547 5.121 -12.234 1 86.19 103 ALA B N 1
ATOM 2126 C CA . ALA B 1 103 ? 9.992 5.324 -12.164 1 86.19 103 ALA B CA 1
ATOM 2127 C C . ALA B 1 103 ? 10.609 4.496 -11.047 1 86.19 103 ALA B C 1
ATOM 2129 O O . ALA B 1 103 ? 11.82 4.242 -11.047 1 86.19 103 ALA B O 1
ATOM 2130 N N . ILE B 1 104 ? 9.844 4.109 -10.125 1 91.12 104 ILE B N 1
ATOM 2131 C CA . ILE B 1 104 ? 10.336 3.32 -9 1 91.12 104 ILE B CA 1
ATOM 2132 C C . ILE B 1 104 ? 9.32 2.23 -8.656 1 91.12 104 ILE B C 1
ATOM 2134 O O . ILE B 1 104 ? 8.141 2.33 -9.016 1 91.12 104 ILE B O 1
ATOM 2138 N N . ASP B 1 105 ? 9.836 1.237 -8.016 1 91.81 105 ASP B N 1
ATOM 2139 C CA . ASP B 1 105 ? 8.953 0.187 -7.504 1 91.81 105 ASP B CA 1
ATOM 2140 C C . ASP B 1 105 ? 8.398 0.555 -6.133 1 91.81 105 ASP B C 1
ATOM 2142 O O . ASP B 1 105 ? 9.078 1.196 -5.328 1 91.81 105 ASP B O 1
ATOM 2146 N N . THR B 1 106 ? 7.195 0.124 -5.957 1 93.5 106 THR B N 1
ATOM 2147 C CA . THR B 1 106 ? 6.547 0.349 -4.672 1 93.5 106 THR B CA 1
ATOM 2148 C C . THR B 1 106 ? 5.867 -0.925 -4.18 1 93.5 106 THR B C 1
ATOM 2150 O O . THR B 1 106 ? 5.289 -1.672 -4.973 1 93.5 106 THR B O 1
ATOM 2153 N N . LEU B 1 107 ? 5.949 -1.169 -2.936 1 93.31 107 LEU B N 1
ATOM 2154 C CA . LEU B 1 107 ? 5.16 -2.23 -2.314 1 93.31 107 LEU B CA 1
ATOM 2155 C C . LEU B 1 107 ? 4.777 -1.859 -0.887 1 93.31 107 LEU B C 1
ATOM 2157 O O . LEU B 1 107 ? 5.328 -0.912 -0.318 1 93.31 107 LEU B O 1
ATOM 2161 N N . ASN B 1 108 ? 3.824 -2.529 -0.325 1 90.12 108 ASN B N 1
ATOM 2162 C CA . ASN B 1 108 ? 3.455 -2.395 1.08 1 90.12 108 ASN B CA 1
ATOM 2163 C C . ASN B 1 108 ? 3.936 -3.586 1.903 1 90.12 108 ASN B C 1
ATOM 2165 O O . ASN B 1 108 ? 3.658 -4.734 1.557 1 90.12 108 ASN B O 1
ATOM 2169 N N . ASN B 1 109 ? 4.539 -3.219 2.951 1 88.5 109 ASN B N 1
ATOM 2170 C CA . ASN B 1 109 ? 4.957 -4.332 3.797 1 88.5 109 ASN B CA 1
ATOM 2171 C C . ASN B 1 109 ? 3.812 -4.824 4.68 1 88.5 109 ASN B C 1
ATOM 2173 O O . ASN B 1 109 ? 2.676 -4.367 4.543 1 88.5 109 ASN B O 1
ATOM 2177 N N . GLU B 1 110 ? 4.109 -5.75 5.559 1 82.38 110 GLU B N 1
ATOM 2178 C CA . GLU B 1 110 ? 3.076 -6.438 6.328 1 82.38 110 GLU B CA 1
ATOM 2179 C C . GLU B 1 110 ? 2.402 -5.492 7.316 1 82.38 110 GLU B C 1
ATOM 2181 O O . GLU B 1 110 ? 1.256 -5.711 7.715 1 82.38 110 GLU B O 1
ATOM 2186 N N . SER B 1 111 ? 3.123 -4.457 7.656 1 76.81 111 SER B N 1
ATOM 2187 C CA . SER B 1 111 ? 2.537 -3.475 8.562 1 76.81 111 SER B CA 1
ATOM 2188 C C . SER B 1 111 ? 1.73 -2.428 7.805 1 76.81 111 SER B C 1
ATOM 2190 O O . SER B 1 111 ? 1.112 -1.551 8.414 1 76.81 111 SER B O 1
ATOM 2192 N N . GLY B 1 112 ? 1.795 -2.502 6.523 1 80.69 112 GLY B N 1
ATOM 2193 C CA . GLY B 1 112 ? 1.031 -1.569 5.711 1 80.69 112 GLY B CA 1
ATOM 2194 C C . GLY B 1 112 ? 1.836 -0.358 5.277 1 80.69 112 GLY B C 1
ATOM 2195 O O . GLY B 1 112 ? 1.307 0.546 4.629 1 80.69 112 GLY B O 1
ATOM 2196 N N . GLU B 1 113 ? 3.016 -0.301 5.695 1 86.62 113 GLU B N 1
ATOM 2197 C CA . GLU B 1 113 ? 3.867 0.812 5.289 1 86.62 113 GLU B CA 1
ATOM 2198 C C . GLU B 1 113 ? 4.289 0.678 3.828 1 86.62 113 GLU B C 1
ATOM 2200 O O . GLU B 1 113 ? 4.637 -0.414 3.375 1 86.62 113 GLU B O 1
ATOM 2205 N N . THR B 1 114 ? 4.207 1.808 3.102 1 92.19 114 THR B N 1
ATOM 2206 C CA . THR B 1 114 ? 4.66 1.808 1.716 1 92.19 114 THR B CA 1
ATOM 2207 C C . THR B 1 114 ? 6.18 1.929 1.645 1 92.19 114 THR B C 1
ATOM 2209 O O . THR B 1 114 ? 6.773 2.779 2.312 1 92.19 114 THR B O 1
ATOM 2212 N N . LEU B 1 115 ? 6.766 1.061 0.846 1 94.75 115 LEU B N 1
ATOM 2213 C CA . LEU B 1 115 ? 8.203 1.075 0.621 1 94.75 115 LEU B CA 1
ATOM 2214 C C . LEU B 1 115 ? 8.523 1.364 -0.842 1 94.75 115 LEU B C 1
ATOM 2216 O O . LEU B 1 115 ? 7.746 1.013 -1.732 1 94.75 115 LEU B O 1
ATOM 2220 N N . TYR B 1 116 ? 9.695 1.958 -1.043 1 95.19 116 TYR B N 1
ATOM 2221 C CA . TYR B 1 116 ? 10.102 2.428 -2.363 1 95.19 116 TYR B CA 1
ATOM 2222 C C . TYR B 1 116 ? 11.5 1.923 -2.717 1 95.19 116 TYR B C 1
ATOM 2224 O O . TYR B 1 116 ? 12.383 1.874 -1.859 1 95.19 116 TYR B O 1
ATOM 2232 N N . ARG B 1 117 ? 11.625 1.61 -3.996 1 94.5 117 ARG B N 1
ATOM 2233 C CA . ARG B 1 117 ? 12.945 1.207 -4.477 1 94.5 117 ARG B CA 1
ATOM 2234 C C . ARG B 1 117 ? 13.109 1.524 -5.961 1 94.5 117 ARG B C 1
ATOM 2236 O O . ARG B 1 117 ? 12.164 1.375 -6.738 1 94.5 117 ARG B O 1
ATOM 2243 N N . ARG B 1 118 ? 14.281 1.956 -6.227 1 87.88 118 ARG B N 1
ATOM 2244 C CA . ARG B 1 118 ? 14.594 2.09 -7.648 1 87.88 118 ARG B CA 1
ATOM 2245 C C . ARG B 1 118 ? 14.719 0.722 -8.312 1 87.88 118 ARG B C 1
ATOM 2247 O O . ARG B 1 118 ? 15.406 -0.164 -7.801 1 87.88 118 ARG B O 1
ATOM 2254 N N . CYS B 1 119 ? 13.977 0.534 -9.375 1 74.19 119 CYS B N 1
ATOM 2255 C CA . CYS B 1 119 ? 13.977 -0.765 -10.039 1 74.19 119 CYS B CA 1
ATOM 2256 C C . CYS B 1 119 ? 15.32 -1.04 -10.703 1 74.19 119 CYS B C 1
ATOM 2258 O O . CYS B 1 119 ? 15.914 -0.146 -11.305 1 74.19 119 CYS B O 1
ATOM 2260 N N . ALA B 1 120 ? 15.75 -2.34 -10.484 1 68.69 120 ALA B N 1
ATOM 2261 C CA . ALA B 1 120 ? 16.969 -2.775 -11.164 1 68.69 120 ALA B CA 1
ATOM 2262 C C . ALA B 1 120 ? 16.641 -3.354 -12.539 1 68.69 120 ALA B C 1
ATOM 2264 O O . ALA B 1 120 ? 17.453 -3.232 -13.477 1 68.69 120 ALA B O 1
ATOM 2265 N N . MET B 1 121 ? 15.477 -3.961 -12.641 1 68.62 121 MET B N 1
ATOM 2266 C CA . MET B 1 121 ? 15.078 -4.625 -13.883 1 68.62 121 MET B CA 1
ATOM 2267 C C . MET B 1 121 ? 14.086 -3.771 -14.664 1 68.62 121 MET B C 1
ATOM 2269 O O . MET B 1 121 ? 13.281 -3.047 -14.078 1 68.62 121 MET B O 1
ATOM 2273 N N . ASP B 1 122 ? 14.047 -3.984 -16 1 75.69 122 ASP B N 1
ATOM 2274 C CA . ASP B 1 122 ? 13.156 -3.23 -16.875 1 75.69 122 ASP B CA 1
ATOM 2275 C C . ASP B 1 122 ? 11.898 -4.031 -17.203 1 75.69 122 ASP B C 1
ATOM 2277 O O . ASP B 1 122 ? 10.953 -3.504 -17.797 1 75.69 122 ASP B O 1
ATOM 2281 N N . THR B 1 123 ? 12 -5.234 -16.797 1 84.5 123 THR B N 1
ATOM 2282 C CA . THR B 1 123 ? 10.852 -6.086 -17.109 1 84.5 123 THR B CA 1
ATOM 2283 C C . THR B 1 123 ? 9.938 -6.219 -15.898 1 84.5 123 THR B C 1
ATOM 2285 O O . THR B 1 123 ? 10.375 -6.027 -14.758 1 84.5 123 THR B O 1
ATOM 2288 N N . HIS B 1 124 ? 8.664 -6.527 -16.25 1 89.38 124 HIS B N 1
ATOM 2289 C CA . HIS B 1 124 ? 7.688 -6.719 -15.18 1 89.38 124 HIS B CA 1
ATOM 2290 C C . HIS B 1 124 ? 8.109 -7.844 -14.242 1 89.38 124 HIS B C 1
ATOM 2292 O O . HIS B 1 124 ? 8.484 -8.93 -14.695 1 89.38 124 HIS B O 1
ATOM 2298 N N . HIS B 1 125 ? 8.188 -7.566 -13.023 1 93.38 125 HIS B N 1
ATOM 2299 C CA . HIS B 1 125 ? 8.617 -8.516 -12.008 1 93.38 125 HIS B CA 1
ATOM 2300 C C . HIS B 1 125 ? 7.93 -8.242 -10.672 1 93.38 125 HIS B C 1
ATOM 2302 O O . HIS B 1 125 ? 7.199 -7.262 -10.539 1 93.38 125 HIS B O 1
ATOM 2308 N N . HIS B 1 126 ? 8.109 -9.219 -9.766 1 95.12 126 HIS B N 1
ATOM 2309 C CA . HIS B 1 126 ? 7.625 -9.125 -8.391 1 95.12 126 HIS B CA 1
ATOM 2310 C C . HIS B 1 126 ? 8.773 -9.281 -7.395 1 95.12 126 HIS B C 1
ATOM 2312 O O . HIS B 1 126 ? 9.938 -9.32 -7.785 1 95.12 126 HIS B O 1
ATOM 2318 N N . HIS B 1 127 ? 8.375 -9.18 -6.102 1 96.12 127 HIS B N 1
ATOM 2319 C CA . HIS B 1 127 ? 9.469 -9.086 -5.137 1 96.12 127 HIS B CA 1
ATOM 2320 C C . HIS B 1 127 ? 9.281 -10.078 -3.996 1 96.12 127 HIS B C 1
ATOM 2322 O O . HIS B 1 127 ? 8.156 -10.312 -3.549 1 96.12 127 HIS B O 1
ATOM 2328 N N . LEU B 1 128 ? 10.352 -10.695 -3.607 1 97.19 128 LEU B N 1
ATOM 2329 C CA . LEU B 1 128 ? 10.516 -11.352 -2.314 1 97.19 128 LEU B CA 1
ATOM 2330 C C . LEU B 1 128 ? 11.344 -10.492 -1.37 1 97.19 128 LEU B C 1
ATOM 2332 O O . LEU B 1 128 ? 12.516 -10.211 -1.646 1 97.19 128 LEU B O 1
ATOM 2336 N N . VAL B 1 129 ? 10.727 -10.109 -0.218 1 97.69 129 VAL B N 1
ATOM 2337 C CA . VAL B 1 129 ? 11.352 -9.086 0.614 1 97.69 129 VAL B CA 1
ATOM 2338 C C . VAL B 1 129 ? 11.508 -9.602 2.041 1 97.69 129 VAL B C 1
ATOM 2340 O O . VAL B 1 129 ? 10.562 -10.148 2.619 1 97.69 129 VAL B O 1
ATOM 2343 N N . CYS B 1 130 ? 12.648 -9.359 2.619 1 97.62 130 CYS B N 1
ATOM 2344 C CA . CYS B 1 130 ? 12.852 -9.656 4.031 1 97.62 130 CYS B CA 1
ATOM 2345 C C . CYS B 1 130 ? 12.242 -8.57 4.91 1 97.62 130 CYS B C 1
ATOM 2347 O O . CYS B 1 130 ? 12.555 -7.391 4.75 1 97.62 130 CYS B O 1
ATOM 2349 N N . ASN B 1 131 ? 11.555 -8.977 5.891 1 95.12 131 ASN B N 1
ATOM 2350 C CA . ASN B 1 131 ? 10.867 -8.023 6.758 1 95.12 131 ASN B CA 1
ATOM 2351 C C . ASN B 1 131 ? 11.828 -7.367 7.738 1 95.12 131 ASN B C 1
ATOM 2353 O O . ASN B 1 131 ? 11.531 -6.316 8.305 1 95.12 131 ASN B O 1
ATOM 2357 N N . ASP B 1 132 ? 12.875 -7.949 7.938 1 94.62 132 ASP B N 1
ATOM 2358 C CA . ASP B 1 132 ? 13.789 -7.453 8.969 1 94.62 132 ASP B CA 1
ATOM 2359 C C . ASP B 1 132 ? 14.883 -6.59 8.352 1 94.62 132 ASP B C 1
ATOM 2361 O O . ASP B 1 132 ? 15.031 -5.418 8.711 1 94.62 132 ASP B O 1
ATOM 2365 N N . CYS B 1 133 ? 15.609 -7.004 7.406 1 94.94 133 CYS B N 1
ATOM 2366 C CA . CYS B 1 133 ? 16.75 -6.27 6.871 1 94.94 133 CYS B CA 1
ATOM 2367 C C . CYS B 1 133 ? 16.422 -5.648 5.52 1 94.94 133 CYS B C 1
ATOM 2369 O O . CYS B 1 133 ? 17.203 -4.887 4.965 1 94.94 133 CYS B O 1
ATOM 2371 N N . ARG B 1 134 ? 15.383 -6.004 4.855 1 95.88 134 ARG B N 1
ATOM 2372 C CA . ARG B 1 134 ? 14.805 -5.418 3.648 1 95.88 134 ARG B CA 1
ATOM 2373 C C . ARG B 1 134 ? 15.516 -5.934 2.4 1 95.88 134 ARG B C 1
ATOM 2375 O O . ARG B 1 134 ? 15.281 -5.434 1.297 1 95.88 134 ARG B O 1
ATOM 2382 N N . THR B 1 135 ? 16.375 -6.918 2.605 1 95.38 135 THR B N 1
ATOM 2383 C CA . THR B 1 135 ? 16.938 -7.566 1.425 1 95.38 135 THR B CA 1
ATOM 2384 C C . THR B 1 135 ? 15.828 -8.047 0.497 1 95.38 135 THR B C 1
ATOM 2386 O O . THR B 1 135 ? 14.82 -8.594 0.956 1 95.38 135 THR B O 1
ATOM 2389 N N . THR B 1 136 ? 16.094 -7.883 -0.833 1 95.56 136 THR B N 1
ATOM 2390 C CA . THR B 1 136 ? 15.047 -8.141 -1.804 1 95.56 136 THR B CA 1
ATOM 2391 C C . THR B 1 136 ? 15.57 -9.008 -2.949 1 95.56 136 THR B C 1
ATOM 2393 O O . THR B 1 136 ? 16.672 -8.789 -3.441 1 95.56 136 THR B O 1
ATOM 2396 N N . VAL B 1 137 ? 14.781 -9.961 -3.342 1 95.5 137 VAL B N 1
ATOM 2397 C CA . VAL B 1 137 ? 15.016 -10.734 -4.559 1 95.5 137 VAL B CA 1
ATOM 2398 C C . VAL B 1 137 ? 13.906 -10.438 -5.57 1 95.5 137 VAL B C 1
ATOM 2400 O O . VAL B 1 137 ? 12.719 -10.516 -5.246 1 95.5 137 VAL B O 1
ATOM 2403 N N . GLU B 1 138 ? 14.297 -10.07 -6.785 1 94.25 138 GLU B N 1
ATOM 2404 C CA . GLU B 1 138 ? 13.312 -9.93 -7.855 1 94.25 138 GLU B CA 1
ATOM 2405 C C . GLU B 1 138 ? 12.891 -11.297 -8.391 1 94.25 138 GLU B C 1
ATOM 2407 O O . GLU B 1 138 ? 13.734 -12.125 -8.734 1 94.25 138 GLU B O 1
ATOM 2412 N N . ILE B 1 139 ? 11.586 -11.484 -8.469 1 95.12 139 ILE B N 1
ATOM 2413 C CA . ILE B 1 139 ? 11.094 -12.797 -8.852 1 95.12 139 ILE B CA 1
ATOM 2414 C C . ILE B 1 139 ? 10.086 -12.656 -9.992 1 95.12 139 ILE B C 1
ATOM 2416 O O . ILE B 1 139 ? 9.43 -11.625 -10.125 1 95.12 139 ILE B O 1
ATOM 2420 N N . ASP B 1 140 ? 10 -13.742 -10.758 1 92.38 140 ASP B N 1
ATOM 2421 C CA . ASP B 1 140 ? 8.992 -13.812 -11.812 1 92.38 140 ASP B CA 1
ATOM 2422 C C . ASP B 1 140 ? 7.641 -14.258 -11.25 1 92.38 140 ASP B C 1
ATOM 2424 O O . ASP B 1 140 ? 7.582 -15.109 -10.359 1 92.38 140 ASP B O 1
ATOM 2428 N N . GLY B 1 141 ? 6.602 -13.727 -11.797 1 90.38 141 GLY B N 1
ATOM 2429 C CA . GLY B 1 141 ? 5.262 -14.008 -11.305 1 90.38 141 GLY B CA 1
ATOM 2430 C C . GLY B 1 141 ? 4.77 -15.391 -11.672 1 90.38 141 GLY B C 1
ATOM 2431 O O . GLY B 1 141 ? 3.865 -15.93 -11.031 1 90.38 141 GLY B O 1
ATOM 2432 N N . GLY B 1 142 ? 5.336 -15.938 -12.734 1 91.5 142 GLY B N 1
ATOM 2433 C CA . GLY B 1 142 ? 4.906 -17.266 -13.133 1 91.5 142 GLY B CA 1
ATOM 2434 C C . GLY B 1 142 ? 3.402 -17.406 -13.25 1 91.5 142 GLY B C 1
ATOM 2435 O O . GLY B 1 142 ? 2.779 -16.75 -14.094 1 91.5 142 GLY B O 1
ATOM 2436 N N . PRO B 1 143 ? 2.801 -18.25 -12.398 1 95.56 143 PRO B N 1
ATOM 2437 C CA . 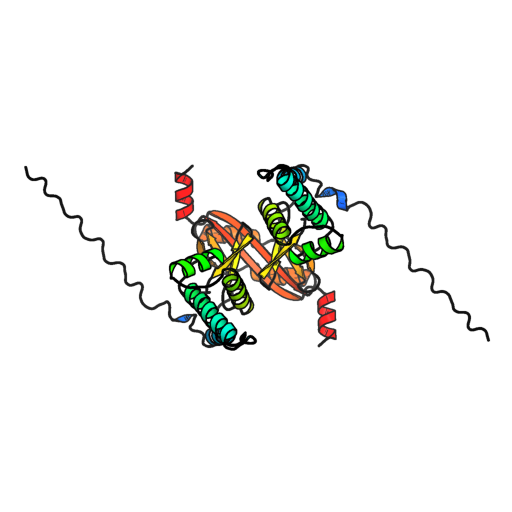PRO B 1 143 ? 1.363 -18.516 -12.469 1 95.56 143 PRO B CA 1
ATOM 2438 C C . PRO B 1 143 ? 0.511 -17.312 -12.094 1 95.56 143 PRO B C 1
ATOM 2440 O O . PRO B 1 143 ? -0.69 -17.281 -12.367 1 95.56 143 PRO B O 1
ATOM 2443 N N . VAL B 1 144 ? 1.089 -16.328 -11.508 1 96.62 144 VAL B N 1
ATOM 2444 C CA . VAL B 1 144 ? 0.349 -15.164 -11.016 1 96.62 144 VAL B CA 1
ATOM 2445 C C . VAL B 1 144 ? -0.196 -14.367 -12.195 1 96.62 144 VAL B C 1
ATOM 2447 O O . VAL B 1 144 ? -1.307 -13.828 -12.133 1 96.62 144 VAL B O 1
ATOM 2450 N N . GLU B 1 145 ? 0.566 -14.281 -13.211 1 95.94 145 GLU B N 1
ATOM 2451 C CA . GLU B 1 145 ? 0.162 -13.508 -14.383 1 95.94 145 GLU B CA 1
ATOM 2452 C C . GLU B 1 145 ? -1.099 -14.086 -15.016 1 95.94 145 GLU B C 1
ATOM 2454 O O . GLU B 1 145 ? -2.047 -13.352 -15.305 1 95.94 145 GLU B O 1
ATOM 2459 N N . ASP B 1 146 ? -1.079 -15.375 -15.156 1 96.75 146 ASP B N 1
ATOM 2460 C CA . ASP B 1 146 ? -2.236 -16.062 -15.727 1 96.75 146 ASP B CA 1
ATOM 2461 C C . ASP B 1 146 ? -3.432 -16 -14.773 1 96.75 146 ASP B C 1
ATOM 2463 O O . ASP B 1 146 ? -4.566 -15.789 -15.203 1 96.75 146 ASP B O 1
ATOM 2467 N N . TRP B 1 147 ? -3.158 -16.219 -13.555 1 97.88 147 TRP B N 1
ATOM 2468 C CA . TRP B 1 147 ? -4.199 -16.156 -12.539 1 97.88 147 TRP B CA 1
ATOM 2469 C C . TRP B 1 147 ? -4.91 -14.812 -12.562 1 97.88 147 TRP B C 1
ATOM 2471 O O . TRP B 1 147 ? -6.145 -14.758 -12.586 1 97.88 147 TRP B O 1
ATOM 2481 N N . ALA B 1 148 ? -4.148 -13.719 -12.617 1 97.81 148 ALA B N 1
ATOM 2482 C CA . ALA B 1 148 ? -4.719 -12.375 -12.625 1 97.81 148 ALA B CA 1
ATOM 2483 C C . ALA B 1 148 ? -5.566 -12.148 -13.875 1 97.81 148 ALA B C 1
ATOM 2485 O O . ALA B 1 148 ? -6.668 -11.594 -13.789 1 97.81 148 ALA B O 1
ATOM 2486 N N . ARG B 1 149 ? -5.059 -12.555 -14.938 1 97.62 149 ARG B N 1
ATOM 2487 C CA . ARG B 1 149 ? -5.777 -12.422 -16.203 1 97.62 149 ARG B CA 1
ATOM 2488 C C . ARG B 1 149 ? -7.074 -13.219 -16.188 1 97.62 149 ARG B C 1
ATOM 2490 O O . ARG B 1 149 ? -8.133 -12.711 -16.547 1 97.62 149 ARG B O 1
ATOM 2497 N N . ASP B 1 150 ? -6.977 -14.422 -15.727 1 97.94 150 ASP B N 1
ATOM 2498 C CA . ASP B 1 150 ? -8.117 -15.336 -15.75 1 97.94 150 ASP B CA 1
ATOM 2499 C C . ASP B 1 150 ? -9.211 -14.883 -14.789 1 97.94 150 ASP B C 1
ATOM 2501 O O . ASP B 1 150 ? -10.398 -14.977 -15.102 1 97.94 150 ASP B O 1
ATOM 2505 N N . VAL B 1 151 ? -8.836 -14.477 -13.664 1 97.88 151 VAL B N 1
ATOM 2506 C CA . VAL B 1 151 ? -9.797 -14.016 -12.664 1 97.88 151 VAL B CA 1
ATOM 2507 C C . VAL B 1 151 ? -10.555 -12.797 -13.18 1 97.88 151 VAL B C 1
ATOM 2509 O O . VAL B 1 151 ? -11.773 -12.719 -13.047 1 97.88 151 VAL B O 1
ATOM 2512 N N . ALA B 1 152 ? -9.836 -11.812 -13.742 1 98.19 152 ALA B N 1
ATOM 2513 C CA . ALA B 1 152 ? -10.484 -10.625 -14.297 1 98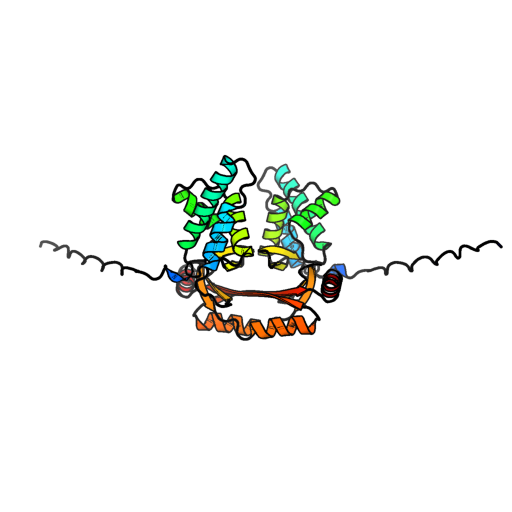.19 152 ALA B CA 1
ATOM 2514 C C . ALA B 1 152 ? -11.5 -11.008 -15.367 1 98.19 152 ALA B C 1
ATOM 2516 O O . ALA B 1 152 ? -12.633 -10.523 -15.352 1 98.19 152 ALA B O 1
ATOM 2517 N N . LYS B 1 153 ? -11.094 -11.883 -16.172 1 98.12 153 LYS B N 1
ATOM 2518 C CA . LYS B 1 153 ? -11.961 -12.336 -17.266 1 98.12 153 LYS B CA 1
ATOM 2519 C C . LYS B 1 153 ? -13.195 -13.047 -16.719 1 98.12 153 LYS B C 1
ATOM 2521 O O . LYS B 1 153 ? -14.312 -12.789 -17.172 1 98.12 153 LYS B O 1
ATOM 2526 N N . LYS B 1 154 ? -12.984 -13.898 -15.805 1 98 154 LYS B N 1
ATOM 2527 C CA . LYS B 1 154 ? -14.055 -14.695 -15.219 1 98 154 LYS B CA 1
ATOM 2528 C C . LYS B 1 154 ? -15.18 -13.812 -14.688 1 98 154 LYS B C 1
ATOM 2530 O O . LYS B 1 154 ? -16.359 -14.148 -14.812 1 98 154 LYS B O 1
ATOM 2535 N N . TYR B 1 155 ? -14.828 -12.664 -14.164 1 98 155 TYR B N 1
ATOM 2536 C CA . TYR B 1 155 ? -15.836 -11.836 -13.492 1 98 155 TYR B CA 1
ATOM 2537 C C . TYR B 1 155 ? -16.188 -10.617 -14.336 1 98 155 TYR B C 1
ATOM 2539 O O . TYR B 1 155 ? -16.797 -9.672 -13.844 1 98 155 TYR B O 1
ATOM 2547 N N . GLY B 1 156 ? -15.656 -10.633 -15.523 1 98 156 GLY B N 1
ATOM 2548 C CA . GLY B 1 156 ? -16.062 -9.617 -16.484 1 98 156 GLY B CA 1
ATOM 2549 C C . GLY B 1 156 ? -15.367 -8.289 -16.281 1 98 156 GLY B C 1
ATOM 2550 O O . GLY B 1 156 ? -15.938 -7.234 -16.578 1 98 156 GLY B O 1
ATOM 2551 N N . PHE B 1 157 ? -14.273 -8.289 -15.734 1 98.56 157 PHE B N 1
ATOM 2552 C CA . PHE B 1 157 ? -13.484 -7.078 -15.57 1 98.56 157 PHE B CA 1
ATOM 2553 C C . PHE B 1 157 ? -12.516 -6.902 -16.734 1 98.56 157 PHE B C 1
ATOM 2555 O O . PHE B 1 157 ? -12.023 -7.887 -17.297 1 98.56 157 PHE B O 1
ATOM 2562 N N . GLN B 1 158 ? -12.242 -5.676 -17.078 1 98.19 158 GLN B N 1
ATOM 2563 C CA . GLN B 1 158 ? -11.078 -5.336 -17.891 1 98.19 158 GLN B CA 1
ATOM 2564 C C . GLN B 1 158 ? -9.859 -5.074 -17 1 98.19 158 GLN B C 1
ATOM 2566 O O . GLN B 1 158 ? -9.758 -4.023 -16.375 1 98.19 158 GLN B O 1
ATOM 2571 N N . LYS B 1 159 ? -8.969 -5.969 -17.094 1 98 159 LYS B N 1
ATOM 2572 C CA . LYS B 1 159 ? -7.812 -5.906 -16.203 1 98 159 LYS B CA 1
ATOM 2573 C C . LYS B 1 159 ? -6.934 -4.699 -16.516 1 98 159 LYS B C 1
ATOM 2575 O O . LYS B 1 159 ? -6.637 -4.438 -17.688 1 98 159 LYS B O 1
ATOM 2580 N N . THR B 1 160 ? -6.57 -3.975 -15.469 1 96.12 160 THR B N 1
ATOM 2581 C CA . THR B 1 160 ? -5.656 -2.85 -15.648 1 96.12 160 THR B CA 1
ATOM 2582 C C . THR B 1 160 ? -4.328 -3.115 -14.945 1 96.12 160 THR B C 1
ATOM 2584 O O . THR B 1 160 ? -3.312 -2.5 -15.273 1 96.12 160 THR B O 1
ATOM 2587 N N . GLY B 1 161 ? -4.312 -4.008 -13.938 1 95.19 161 GLY B N 1
ATOM 2588 C CA . GLY B 1 161 ? -3.08 -4.289 -13.219 1 95.19 161 GLY B CA 1
ATOM 2589 C C . GLY B 1 161 ? -3.262 -5.297 -12.102 1 95.19 161 GLY B C 1
ATOM 2590 O O . GLY B 1 161 ? -4.32 -5.914 -11.977 1 95.19 161 GLY B O 1
ATOM 2591 N N . HIS B 1 162 ? -2.139 -5.578 -11.375 1 95.62 162 HIS B N 1
ATOM 2592 C CA . HIS B 1 162 ? -2.168 -6.453 -10.211 1 95.62 162 HIS B CA 1
ATOM 2593 C C . HIS B 1 162 ? -0.947 -6.23 -9.328 1 95.62 162 HIS B C 1
ATOM 2595 O O . HIS B 1 162 ? 0.03 -5.609 -9.75 1 95.62 162 HIS B O 1
ATOM 2601 N N . THR B 1 163 ? -1.066 -6.641 -8.109 1 94.38 163 THR B N 1
ATOM 2602 C CA . THR B 1 163 ? 0.06 -6.711 -7.18 1 94.38 163 THR B CA 1
ATOM 2603 C C . THR B 1 163 ? 0.321 -8.148 -6.758 1 94.38 163 THR B C 1
ATOM 2605 O O . THR B 1 163 ? -0.594 -8.977 -6.746 1 94.38 163 THR B O 1
ATOM 2608 N N . ALA B 1 164 ? 1.579 -8.438 -6.539 1 96.25 164 ALA B N 1
ATOM 2609 C CA . ALA B 1 164 ? 1.985 -9.734 -6.008 1 96.25 164 ALA B CA 1
ATOM 2610 C C . ALA B 1 164 ? 3.389 -9.672 -5.41 1 96.25 164 ALA B C 1
ATOM 2612 O O . ALA B 1 164 ? 4.371 -9.484 -6.133 1 96.25 164 ALA B O 1
ATOM 2613 N N . ASP B 1 165 ? 3.461 -9.727 -4.129 1 96.81 165 ASP B N 1
ATOM 2614 C CA . ASP B 1 165 ? 4.75 -9.734 -3.441 1 96.81 165 ASP B CA 1
ATOM 2615 C C . ASP B 1 165 ? 4.766 -10.781 -2.326 1 96.81 165 ASP B C 1
ATOM 2617 O O . ASP B 1 165 ? 3.723 -11.117 -1.768 1 96.81 165 ASP B O 1
ATOM 2621 N N . VAL B 1 166 ? 5.938 -11.227 -2.096 1 97.88 166 VAL B N 1
ATOM 2622 C CA . VAL B 1 166 ? 6.121 -12.211 -1.033 1 97.88 166 VAL B CA 1
ATOM 2623 C C . VAL B 1 166 ? 7.027 -11.625 0.053 1 97.88 166 VAL B C 1
ATOM 2625 O O . VAL B 1 166 ? 8 -10.93 -0.245 1 97.88 166 VAL B O 1
ATOM 2628 N N . PHE B 1 167 ? 6.676 -11.992 1.329 1 97.62 167 PHE B N 1
ATOM 2629 C CA . PHE B 1 167 ? 7.441 -11.508 2.473 1 97.62 167 PHE B CA 1
ATOM 2630 C C . PHE B 1 167 ? 7.926 -12.664 3.332 1 97.62 167 PHE B C 1
ATOM 2632 O O . PHE B 1 167 ? 7.254 -13.695 3.438 1 97.62 167 PHE B O 1
ATOM 2639 N N . GLY B 1 168 ? 9.055 -12.367 3.988 1 97.81 168 GLY B N 1
ATOM 2640 C CA . GLY B 1 168 ? 9.602 -13.344 4.91 1 97.81 168 GLY B CA 1
ATOM 2641 C C . GLY B 1 168 ? 10.891 -12.891 5.566 1 97.81 168 GLY B C 1
ATOM 2642 O O . GLY B 1 168 ? 11.25 -11.711 5.5 1 97.81 168 GLY B O 1
ATOM 2643 N N . LEU B 1 169 ? 11.5 -13.828 6.273 1 98.06 169 LEU B N 1
ATOM 2644 C CA . LEU B 1 169 ? 12.828 -13.609 6.832 1 98.06 169 LEU B CA 1
ATOM 2645 C C . LEU B 1 169 ? 13.891 -14.305 5.984 1 98.06 169 LEU B C 1
ATOM 2647 O O . LEU B 1 169 ? 13.766 -15.484 5.668 1 98.06 169 LEU B O 1
ATOM 2651 N N . CYS B 1 170 ? 14.836 -13.516 5.582 1 97.88 170 CYS B N 1
ATOM 2652 C CA . CYS B 1 170 ? 15.938 -14.141 4.859 1 97.88 170 CYS B CA 1
ATOM 2653 C C . CYS B 1 170 ? 16.734 -15.055 5.777 1 97.88 170 CYS B C 1
ATOM 2655 O O . CYS B 1 170 ? 16.547 -15.047 6.992 1 97.88 170 CYS B O 1
ATOM 2657 N N . ALA B 1 171 ? 17.625 -15.797 5.172 1 97.06 171 ALA B N 1
ATOM 2658 C CA . ALA B 1 171 ? 18.391 -16.797 5.926 1 97.06 171 ALA B CA 1
ATOM 2659 C C . ALA B 1 171 ? 19.141 -16.156 7.082 1 97.06 171 ALA B C 1
ATOM 2661 O O . ALA B 1 171 ? 19.156 -16.688 8.195 1 97.06 171 ALA B O 1
ATOM 2662 N N . ASP B 1 172 ? 19.797 -15.055 6.848 1 97.19 172 ASP B N 1
ATOM 2663 C CA . ASP B 1 172 ? 20.594 -14.367 7.855 1 97.19 172 ASP B CA 1
ATOM 2664 C C . ASP B 1 172 ? 19.719 -13.891 9.016 1 97.19 172 ASP B C 1
ATOM 2666 O O . ASP B 1 172 ? 20.078 -14.078 10.18 1 97.19 172 ASP B O 1
ATOM 2670 N N . CYS B 1 173 ? 18.625 -13.289 8.703 1 97.06 173 CYS B N 1
ATOM 2671 C CA . CYS B 1 173 ? 17.734 -12.75 9.734 1 97.06 173 CYS B CA 1
ATOM 2672 C C . CYS B 1 173 ? 17.062 -13.867 10.508 1 97.06 173 CYS B C 1
ATOM 2674 O O . CYS B 1 173 ? 16.812 -13.742 11.711 1 97.06 173 CYS B O 1
ATOM 2676 N N . ALA B 1 174 ? 16.703 -14.891 9.789 1 95.88 174 ALA B N 1
ATOM 2677 C CA . ALA B 1 174 ? 16.109 -16.047 10.453 1 95.88 174 ALA B CA 1
ATOM 2678 C C . ALA B 1 174 ? 17.062 -16.641 11.484 1 95.88 174 ALA B C 1
ATOM 2680 O O . ALA B 1 174 ? 16.641 -17.047 12.57 1 95.88 174 ALA B O 1
ATOM 2681 N N . ALA B 1 175 ? 18.266 -16.703 11.109 1 94.88 175 ALA B N 1
ATOM 2682 C CA . ALA B 1 175 ? 19.281 -17.234 12.008 1 94.88 175 ALA B CA 1
ATOM 2683 C C . ALA B 1 175 ? 19.438 -16.375 13.25 1 94.88 175 ALA B C 1
ATOM 2685 O O . ALA B 1 175 ? 19.609 -16.875 14.352 1 94.88 175 ALA B O 1
ATOM 2686 N N . LYS B 1 176 ? 19.359 -15.117 13.07 1 93.56 176 LYS B N 1
ATOM 2687 C CA . LYS B 1 176 ? 19.484 -14.18 14.18 1 93.56 176 LYS B CA 1
ATOM 2688 C C . LYS B 1 176 ? 18.312 -14.297 15.141 1 93.56 176 LYS B C 1
ATOM 2690 O O . LYS B 1 176 ? 18.484 -14.18 16.359 1 93.56 176 LYS B O 1
ATOM 2695 N N . LYS B 1 177 ? 17.172 -14.461 14.641 1 87.5 177 LYS B N 1
ATOM 2696 C CA . LYS B 1 177 ? 15.984 -14.555 15.469 1 87.5 177 LYS B CA 1
ATOM 2697 C C . LYS B 1 177 ? 15.977 -15.852 16.281 1 87.5 177 LYS B C 1
ATOM 2699 O O . LYS B 1 177 ? 15.469 -15.891 17.406 1 87.5 177 LYS B O 1
ATOM 2704 N N . THR B 1 178 ? 16.469 -16.844 15.734 1 84.69 178 THR B N 1
ATOM 2705 C CA . THR B 1 178 ? 16.562 -18.109 16.438 1 84.69 178 THR B CA 1
ATOM 2706 C C . THR B 1 178 ? 17.578 -18.031 17.578 1 84.69 178 THR B C 1
ATOM 2708 O O . THR B 1 178 ? 17.422 -18.688 18.609 1 84.69 178 THR B O 1
ATOM 2711 N N . GLN B 1 179 ? 18.516 -17.25 17.406 1 79.25 179 GLN B N 1
ATOM 2712 C CA . GLN B 1 179 ? 19.531 -17.078 18.438 1 79.25 179 GLN B CA 1
ATOM 2713 C C . GLN B 1 179 ? 19 -16.234 19.594 1 79.25 179 GLN B C 1
ATOM 2715 O O . GLN B 1 179 ? 19.391 -16.438 20.75 1 79.25 179 GLN B O 1
ATOM 2720 N N . LYS B 1 180 ? 18.141 -15.383 19.281 1 76.19 180 LYS B N 1
ATOM 2721 C CA . LYS B 1 180 ? 17.609 -14.516 20.328 1 76.19 180 LYS B CA 1
ATOM 2722 C C . LYS B 1 180 ? 16.516 -15.219 21.125 1 76.19 180 LYS B C 1
ATOM 2724 O O . LYS B 1 180 ? 16.266 -14.875 22.281 1 76.19 180 LYS B O 1
ATOM 2729 N N . ASN B 1 181 ? 15.742 -16.109 20.672 1 66.25 181 ASN B N 1
ATOM 2730 C CA . ASN B 1 181 ? 14.719 -16.844 21.406 1 66.25 181 ASN B CA 1
ATOM 2731 C C . ASN B 1 181 ? 15.312 -18.078 22.109 1 66.25 181 ASN B C 1
ATOM 2733 O O . ASN B 1 181 ? 15.953 -18.906 21.469 1 66.25 181 ASN B O 1
#

Organism: Corynebacterium urealyticum (strain ATCC 43042 / DSM 7109) (NCBI:txid504474)

pLDDT: mean 78.85, std 24.15, range [23.8, 98.56]

InterPro domains:
  IPR002481 Ferric-uptake regulator [PF01475] (49-163)
  IPR002481 Ferric-uptake regulator [PTHR33202] (49-180)
  IPR002481 Ferric-uptake regulator [cd07153] (54-170)
  IPR036388 Winged helix-like DNA-binding domain superfamily [G3DSA:1.10.10.10] (43-125)
  IPR036390 Winged helix DNA-binding domain superfamily [SSF46785] (48-172)
  IPR043135 Ferric-uptake regulator, C-terminal domain [G3DSA:3.30.1490.190] (126-180)